Protein AF-A0A382QVK6-F1 (afdb_monomer_lite)

InterPro domains:
  IPR006555 ATP-dependent helicase, C-terminal [PF13307] (109-229)
  IPR006555 ATP-dependent helicase, C-terminal [SM00491] (107-231)
  IPR027417 P-loop containing nucleoside triphosphate hydrolase [G3DSA:3.40.50.300] (59-253)
  IPR027417 P-loop containing nucleoside triphosphate hydrolase [SSF52540] (16-218)
  IPR045028 Helicase superfamily 1/2, DinG/Rad3-like [PTHR11472] (19-235)

Sequence (255 aa):
FKPIEIGEDAESMLLRLGRQRIFMSATIPSPSVFMRELGLDKEKTLFLQVSYSSFPTGNRPIVTTIKGGSMSYSGRNDDAFTQTAEAILQIMDIHENEKGIILPYTNEIEERLLEEIKRLDKGAYQRLMTHGKDAAEREEVLEEFEVCPDPAVLLSTYVNQGYDGKHCGFAIVVKIPFPPLGDVRTVKKMEKDEEWYKSETAGSLIQMCGRVVRSVEDTGITYIVDPTFDFHYNKGINGQPLRKFMPAYINEAVL

pLDDT: mean 91.5, std 6.81, range [59.38, 98.75]

Organism: NCBI:txid408172

Radius of gyration: 19.29 Å; chains: 1; bounding box: 45×43×54 Å

Secondary structure (DSSP, 8-state):
---S--TTTHHHHTGGG-SS-----S--S-HHHHHHHTT--GGG---------SS-GGGS-EE-SS-----STTT--HHHHHHHHHHHHHHHHHTTTS-EEEE-SSHHHHHHHHHHHHHH-HHHHHTEE---S-HHHHHHHHHHHHH--S--EEE-SSHHHH---TT-SEEEE-S--PPPTTSHHHHHHHHH-HHHHHHHHHHHHHHHHTTS--SSS---EEEE--TTHHHHHHT-BTTB-GGGGS-HHHHTTB-

Foldseek 3Di:
DDDLACLVVLCVPPVVPDPDDDDDDPAQLDPVLVCRRNVHDPVPDDDDDDQDDLADLQQQFEEAPQAAWAPDPVGDDPRRLLRLLVSVVVVCVVVVFWAEEEALQDPVSLVSNLVNNCVPDVVLNVLEQEADPDPVRVVVSLVCSVPPNGNHYYYDNPLLDDHAQQRGQEYEASDQNQDDPVDPSSVVSCVVPVPNRLLVSLRSVVSRSCRHDDDNPHGHYYYYRNPCQVCQQCQNPPRDHSVSSHRPSNVSSYD

Structure (mmCIF, N/CA/C/O backbone):
data_AF-A0A382QVK6-F1
#
_entry.id   AF-A0A382QVK6-F1
#
loop_
_atom_site.group_PDB
_atom_site.id
_atom_site.type_symbol
_atom_site.label_atom_id
_atom_site.label_alt_id
_atom_site.label_comp_id
_atom_site.label_asym_id
_atom_site.label_entity_id
_atom_site.label_seq_id
_atom_site.pdbx_PDB_ins_code
_atom_site.Cartn_x
_atom_site.Cartn_y
_atom_site.Cartn_z
_atom_site.occupancy
_atom_site.B_iso_or_equiv
_atom_site.auth_seq_id
_atom_site.auth_comp_id
_atom_site.auth_asym_id
_atom_site.auth_atom_id
_atom_site.pdbx_PDB_model_num
ATOM 1 N N . PHE A 1 1 ? 28.448 -3.124 -2.775 1.00 64.19 1 PHE A N 1
ATOM 2 C CA . PHE A 1 1 ? 28.234 -2.857 -4.213 1.00 64.19 1 PHE A CA 1
ATOM 3 C C . PHE A 1 1 ? 26.844 -3.366 -4.576 1.00 64.19 1 PHE A C 1
ATOM 5 O O . PHE A 1 1 ? 26.569 -4.520 -4.282 1.00 64.19 1 PHE A O 1
ATOM 12 N N . LYS A 1 2 ? 25.949 -2.522 -5.110 1.00 74.56 2 LYS A N 1
ATOM 13 C CA . LYS A 1 2 ? 24.608 -2.933 -5.566 1.00 74.56 2 LYS A CA 1
ATOM 14 C C . LYS A 1 2 ? 24.504 -2.602 -7.063 1.00 74.56 2 LYS A C 1
ATOM 16 O O . LYS A 1 2 ? 24.554 -1.414 -7.384 1.00 74.56 2 LYS A O 1
ATOM 21 N N . PRO A 1 3 ? 24.418 -3.596 -7.964 1.00 79.69 3 PRO A N 1
ATOM 22 C CA . PRO A 1 3 ? 24.416 -3.351 -9.406 1.00 79.69 3 PRO A CA 1
ATOM 23 C C . PRO A 1 3 ? 23.161 -2.578 -9.828 1.00 79.69 3 PRO A C 1
ATOM 25 O O . PRO A 1 3 ? 22.071 -2.805 -9.291 1.00 79.69 3 PRO A O 1
ATOM 28 N N . ILE A 1 4 ? 23.308 -1.634 -10.763 1.00 81.69 4 ILE A N 1
ATOM 29 C CA . ILE A 1 4 ? 22.184 -0.843 -11.294 1.00 81.69 4 ILE A CA 1
ATOM 30 C C . ILE A 1 4 ? 21.329 -1.723 -12.209 1.00 81.69 4 ILE A C 1
ATOM 32 O O . ILE A 1 4 ? 20.115 -1.786 -12.024 1.00 81.69 4 ILE A O 1
ATOM 36 N N . GLU A 1 5 ? 21.979 -2.461 -13.105 1.00 82.25 5 GLU A N 1
ATOM 37 C CA . GLU A 1 5 ? 21.366 -3.426 -14.014 1.00 82.25 5 GLU A CA 1
ATOM 38 C C . GLU A 1 5 ? 22.047 -4.778 -13.850 1.00 82.25 5 GLU A C 1
ATOM 40 O O . GLU A 1 5 ? 23.245 -4.841 -13.588 1.00 82.25 5 GLU A O 1
ATOM 45 N N . ILE A 1 6 ? 21.258 -5.842 -13.960 1.00 86.06 6 ILE A N 1
ATOM 46 C CA . ILE A 1 6 ? 21.735 -7.231 -13.894 1.00 86.06 6 ILE A CA 1
ATOM 47 C C . ILE A 1 6 ? 21.389 -8.017 -15.163 1.00 86.06 6 ILE A C 1
ATOM 49 O O . ILE A 1 6 ? 21.862 -9.136 -15.336 1.00 86.06 6 ILE A O 1
ATOM 53 N N . GLY A 1 7 ? 20.568 -7.442 -16.049 1.00 85.94 7 GLY A N 1
ATOM 54 C CA . GLY A 1 7 ? 20.105 -8.109 -17.265 1.00 85.94 7 GLY A CA 1
ATOM 55 C C . GLY A 1 7 ? 21.250 -8.493 -18.203 1.00 85.94 7 GLY A C 1
ATOM 56 O O . GLY A 1 7 ? 21.192 -9.547 -18.825 1.00 85.94 7 GLY A O 1
ATOM 57 N N . GLU A 1 8 ? 22.321 -7.696 -18.255 1.00 86.06 8 GLU A N 1
ATOM 58 C CA . GLU A 1 8 ? 23.505 -7.988 -19.080 1.00 86.06 8 GLU A CA 1
ATOM 59 C C . GLU A 1 8 ? 24.263 -9.235 -18.597 1.00 86.06 8 GLU A C 1
ATOM 61 O O . GLU A 1 8 ? 24.758 -10.019 -19.407 1.00 86.06 8 GLU A O 1
ATOM 66 N N . ASP A 1 9 ? 24.284 -9.473 -17.284 1.00 89.50 9 ASP A N 1
ATOM 67 C CA . ASP A 1 9 ? 24.948 -10.631 -16.682 1.00 89.50 9 ASP A CA 1
ATOM 68 C C . ASP A 1 9 ? 24.042 -11.872 -16.626 1.00 89.50 9 ASP A C 1
ATOM 70 O O . ASP A 1 9 ? 24.528 -12.992 -16.417 1.00 89.50 9 ASP A O 1
ATOM 74 N N . ALA A 1 10 ? 22.730 -11.700 -16.841 1.00 90.38 10 ALA A N 1
ATOM 75 C CA . ALA A 1 10 ? 21.716 -12.736 -16.657 1.00 90.38 10 ALA A CA 1
ATOM 76 C C . ALA A 1 10 ? 21.992 -13.996 -17.487 1.00 90.38 10 ALA A C 1
ATOM 78 O O . ALA A 1 10 ? 21.762 -15.105 -16.998 1.00 90.38 10 ALA A O 1
ATOM 79 N N . GLU A 1 11 ? 22.547 -13.854 -18.697 1.00 89.62 11 GLU A N 1
ATOM 80 C CA . GLU A 1 11 ? 22.928 -14.995 -19.536 1.00 89.62 11 GLU A CA 1
ATOM 81 C C . GLU A 1 11 ? 23.985 -15.873 -18.868 1.00 89.62 11 GLU A C 1
ATOM 83 O O . GLU A 1 11 ? 23.810 -17.086 -18.737 1.00 89.62 11 GLU A O 1
ATOM 88 N N . SER A 1 12 ? 25.050 -15.252 -18.367 1.00 90.44 12 SER A N 1
ATOM 89 C CA . SER A 1 12 ? 26.158 -15.957 -17.723 1.00 90.44 12 SER A CA 1
ATOM 90 C C . SER A 1 12 ? 25.782 -16.555 -16.361 1.00 90.44 12 SER A C 1
ATOM 92 O O . SER A 1 12 ? 26.347 -17.577 -15.953 1.00 90.44 12 SER A O 1
ATOM 94 N N . MET A 1 13 ? 24.813 -15.955 -15.666 1.00 88.69 13 MET A N 1
ATOM 95 C CA . MET A 1 13 ? 24.458 -16.322 -14.295 1.00 88.69 13 MET A CA 1
ATOM 96 C C . MET A 1 13 ? 23.292 -17.308 -14.206 1.00 88.69 13 MET A C 1
ATOM 98 O O . MET A 1 13 ? 23.346 -18.234 -13.401 1.00 88.69 13 MET A O 1
ATOM 102 N N . LEU A 1 14 ? 22.246 -17.118 -15.014 1.00 89.75 14 LEU A N 1
ATOM 103 C CA . LEU A 1 14 ? 20.968 -17.817 -14.857 1.00 89.75 14 LEU A CA 1
ATOM 104 C C . LEU A 1 14 ? 20.460 -18.413 -16.168 1.00 89.75 14 LEU A C 1
ATOM 106 O O . LEU A 1 14 ? 20.107 -19.590 -16.222 1.00 89.75 14 LEU A O 1
ATOM 110 N N . LEU A 1 15 ? 20.399 -17.615 -17.232 1.00 91.38 15 LEU A N 1
ATOM 111 C CA . LEU A 1 15 ? 19.653 -17.987 -18.430 1.00 91.38 15 LEU A CA 1
ATOM 112 C C . LEU A 1 15 ? 20.324 -19.126 -19.217 1.00 91.38 15 LEU A C 1
ATOM 114 O O . LEU A 1 15 ? 19.607 -19.909 -19.841 1.00 91.38 15 LEU A O 1
ATOM 118 N N . ARG A 1 16 ? 21.650 -19.307 -19.115 1.00 92.44 16 ARG A N 1
ATOM 119 C CA . ARG A 1 16 ? 22.355 -20.458 -19.713 1.00 92.44 16 ARG A CA 1
ATOM 120 C C . ARG A 1 16 ? 22.056 -21.808 -19.055 1.00 92.44 16 ARG A C 1
ATOM 122 O O . ARG A 1 16 ? 22.403 -22.845 -19.614 1.00 92.44 16 ARG A O 1
ATOM 129 N N . LEU A 1 17 ? 21.471 -21.817 -17.853 1.00 91.62 17 LEU A N 1
ATOM 130 C CA . LEU A 1 17 ? 21.291 -23.038 -17.056 1.00 91.62 17 LEU A CA 1
ATOM 131 C C . LEU A 1 17 ? 20.165 -23.942 -17.577 1.00 91.62 17 LEU A C 1
ATOM 133 O O . LEU A 1 17 ? 20.042 -25.081 -17.135 1.00 91.62 17 LEU A O 1
ATOM 137 N N . GLY A 1 18 ? 19.349 -23.464 -18.518 1.00 90.62 18 GLY A N 1
ATOM 138 C CA . GLY A 1 18 ? 18.247 -24.236 -19.076 1.00 90.62 18 GLY A CA 1
ATOM 139 C C . GLY A 1 18 ? 17.887 -23.811 -20.492 1.00 90.62 18 GLY A C 1
ATOM 140 O O . GLY A 1 18 ? 17.878 -22.630 -20.826 1.00 90.62 18 GLY A O 1
ATOM 141 N N . ARG A 1 19 ? 17.536 -24.796 -21.327 1.00 89.88 19 ARG A N 1
ATOM 142 C CA . ARG A 1 19 ? 17.074 -24.569 -22.708 1.00 89.88 19 ARG A CA 1
ATOM 143 C C . ARG A 1 19 ? 15.676 -23.942 -22.765 1.00 89.88 19 ARG A C 1
ATOM 145 O O . ARG A 1 19 ? 15.385 -23.178 -23.678 1.00 89.88 19 ARG A O 1
ATOM 152 N N . GLN A 1 20 ? 14.814 -24.291 -21.813 1.00 92.38 20 GLN A N 1
ATOM 153 C CA . GLN A 1 20 ? 13.493 -23.701 -21.603 1.00 92.38 20 GLN A CA 1
ATOM 154 C C . GLN A 1 20 ? 13.428 -23.195 -20.166 1.00 92.38 20 GLN A C 1
ATOM 156 O O . GLN A 1 20 ? 13.915 -23.860 -19.253 1.00 92.38 20 GLN A O 1
ATOM 161 N N . ARG A 1 21 ? 12.869 -22.000 -19.979 1.00 92.62 21 ARG A N 1
ATOM 162 C CA . ARG A 1 21 ? 12.851 -21.286 -18.699 1.00 92.62 21 ARG A CA 1
ATOM 163 C C . ARG A 1 21 ? 11.444 -20.759 -18.484 1.00 92.62 21 ARG A C 1
ATOM 165 O O . ARG A 1 21 ? 10.884 -20.151 -19.394 1.00 92.62 21 ARG A O 1
ATOM 172 N N . ILE A 1 22 ? 10.889 -21.008 -17.306 1.00 93.25 22 ILE A N 1
ATOM 173 C CA . ILE A 1 22 ? 9.551 -20.556 -16.935 1.00 93.25 22 ILE A CA 1
ATOM 174 C C . ILE A 1 22 ? 9.716 -19.607 -15.754 1.00 93.25 22 ILE A C 1
ATOM 176 O O . ILE A 1 22 ? 10.227 -19.999 -14.708 1.00 93.25 22 ILE A O 1
ATOM 180 N N . PHE A 1 23 ? 9.296 -18.359 -15.943 1.00 91.94 23 PHE A N 1
ATOM 181 C CA . PHE A 1 23 ? 9.239 -17.350 -14.893 1.00 91.94 23 PHE A CA 1
ATOM 182 C C . PHE A 1 23 ? 7.775 -17.130 -14.534 1.00 91.94 23 PHE A C 1
ATOM 184 O O . PHE A 1 23 ? 6.957 -16.870 -15.415 1.00 91.94 23 PHE A O 1
ATOM 191 N N . MET A 1 24 ? 7.442 -17.255 -13.253 1.00 91.12 24 MET A N 1
ATOM 192 C CA . MET A 1 24 ? 6.078 -17.102 -12.757 1.00 91.12 24 MET A CA 1
ATOM 193 C C . MET A 1 24 ? 6.061 -16.083 -11.631 1.00 91.12 24 MET A C 1
ATOM 195 O O . MET A 1 24 ? 6.928 -16.086 -10.762 1.00 91.12 24 MET A O 1
ATOM 199 N N . SER A 1 25 ? 5.057 -15.219 -11.650 1.00 87.31 25 SER A N 1
ATOM 200 C CA . SER A 1 25 ? 4.773 -14.286 -10.571 1.00 87.31 25 SER A CA 1
ATOM 201 C C . SER A 1 25 ? 3.275 -14.025 -10.550 1.00 87.31 25 SER A C 1
ATOM 203 O O . SER A 1 25 ? 2.641 -13.972 -11.605 1.00 87.31 25 SER A O 1
ATOM 205 N N . ALA A 1 26 ? 2.719 -13.827 -9.354 1.00 79.19 26 ALA A N 1
ATOM 206 C CA . ALA A 1 26 ? 1.343 -13.363 -9.195 1.00 79.19 26 ALA A CA 1
ATOM 207 C C . ALA A 1 26 ? 1.142 -11.968 -9.811 1.00 79.19 26 ALA A C 1
ATOM 209 O O . ALA A 1 26 ? 0.037 -11.604 -10.201 1.00 79.19 26 ALA A O 1
ATOM 210 N N . THR A 1 27 ? 2.218 -11.183 -9.910 1.00 80.56 27 THR A N 1
ATOM 211 C CA . THR A 1 27 ? 2.189 -9.813 -10.417 1.00 80.56 27 THR A CA 1
ATOM 212 C C . THR A 1 27 ? 3.384 -9.554 -11.327 1.00 80.56 27 THR A C 1
ATOM 214 O O . THR A 1 27 ? 4.528 -9.553 -10.868 1.00 80.56 27 THR A O 1
ATOM 217 N N . ILE A 1 28 ? 3.118 -9.290 -12.607 1.00 89.69 28 ILE A N 1
ATOM 218 C CA . ILE A 1 28 ? 4.086 -8.747 -13.572 1.00 89.69 28 ILE A CA 1
ATOM 219 C C . ILE A 1 28 ? 3.470 -7.460 -14.143 1.00 89.69 28 ILE A C 1
ATOM 221 O O . ILE A 1 28 ? 2.730 -7.534 -15.123 1.00 89.69 28 ILE A O 1
ATOM 225 N N . PRO A 1 29 ? 3.703 -6.293 -13.507 1.00 89.50 29 PRO A N 1
ATOM 226 C CA . PRO A 1 29 ? 3.031 -5.038 -13.868 1.00 89.50 29 PRO A CA 1
ATOM 227 C C . PRO A 1 29 ? 3.386 -4.531 -15.271 1.00 89.50 29 PRO A C 1
ATOM 229 O O . PRO A 1 29 ? 2.528 -4.011 -15.978 1.00 89.50 29 PRO A O 1
ATOM 232 N N . SER A 1 30 ? 4.644 -4.706 -15.685 1.00 92.38 30 SER A N 1
ATOM 233 C CA . SER A 1 30 ? 5.112 -4.413 -17.040 1.00 92.38 30 SER A CA 1
ATOM 234 C C . SER A 1 30 ? 5.950 -5.581 -17.579 1.00 92.38 30 SER A C 1
ATOM 236 O O . SER A 1 30 ? 7.053 -5.835 -17.080 1.00 92.38 30 SER A O 1
ATOM 238 N N . PRO A 1 31 ? 5.466 -6.303 -18.607 1.00 91.81 31 PRO A N 1
ATOM 239 C CA . PRO A 1 31 ? 6.224 -7.379 -19.242 1.00 91.81 31 PRO A CA 1
ATOM 240 C C . PRO A 1 31 ? 7.517 -6.886 -19.900 1.00 91.81 31 PRO A C 1
ATOM 242 O O . PRO A 1 31 ? 8.526 -7.587 -19.866 1.00 91.81 31 PRO A O 1
ATOM 245 N N . SER A 1 32 ? 7.511 -5.678 -20.477 1.00 92.38 32 SER A N 1
ATOM 246 C CA . SER A 1 32 ? 8.697 -5.042 -21.067 1.00 92.38 32 SER A CA 1
ATOM 247 C C . SER A 1 32 ? 9.771 -4.788 -20.017 1.00 92.38 32 SER A C 1
ATOM 249 O O . SER A 1 32 ? 10.924 -5.167 -20.226 1.00 92.38 32 SER A O 1
ATOM 251 N N . VAL A 1 33 ? 9.390 -4.197 -18.880 1.00 92.56 33 VAL A N 1
ATOM 252 C CA . VAL A 1 33 ? 10.305 -3.970 -17.755 1.00 92.56 33 VAL A CA 1
ATOM 253 C C . VAL A 1 33 ? 10.841 -5.297 -17.228 1.00 92.56 33 VAL A C 1
ATOM 255 O O . VAL A 1 33 ? 12.050 -5.451 -17.086 1.00 92.56 33 VAL A O 1
ATOM 258 N N . PHE A 1 34 ? 9.961 -6.275 -17.004 1.00 92.88 34 PHE A N 1
ATOM 259 C CA . PHE A 1 34 ? 10.334 -7.588 -16.481 1.00 92.88 34 PHE A CA 1
ATOM 260 C C . PHE A 1 34 ? 11.348 -8.311 -17.376 1.00 92.88 34 PHE A C 1
ATOM 262 O O . PHE A 1 34 ? 12.364 -8.805 -16.891 1.00 92.88 34 PHE A O 1
ATOM 269 N N . MET A 1 35 ? 11.108 -8.329 -18.693 1.00 93.12 35 MET A N 1
ATOM 270 C CA . MET A 1 35 ? 12.034 -8.935 -19.650 1.00 93.12 35 MET A CA 1
ATOM 271 C C . MET A 1 35 ? 13.394 -8.241 -19.637 1.00 93.12 35 MET A C 1
ATOM 273 O O . MET A 1 35 ? 14.415 -8.915 -19.560 1.00 93.12 35 MET A O 1
ATOM 277 N N . ARG A 1 36 ? 13.425 -6.906 -19.650 1.00 91.69 36 ARG A N 1
ATOM 278 C CA . ARG A 1 36 ? 14.682 -6.151 -19.659 1.00 91.69 36 ARG A CA 1
ATOM 279 C C . ARG A 1 36 ? 15.483 -6.334 -18.366 1.00 91.69 36 ARG A C 1
ATOM 281 O O . ARG A 1 36 ? 16.690 -6.538 -18.435 1.00 91.69 36 ARG A O 1
ATOM 288 N N . GLU A 1 37 ? 14.827 -6.310 -17.205 1.00 90.69 37 GLU A N 1
ATOM 289 C CA . GLU A 1 37 ? 15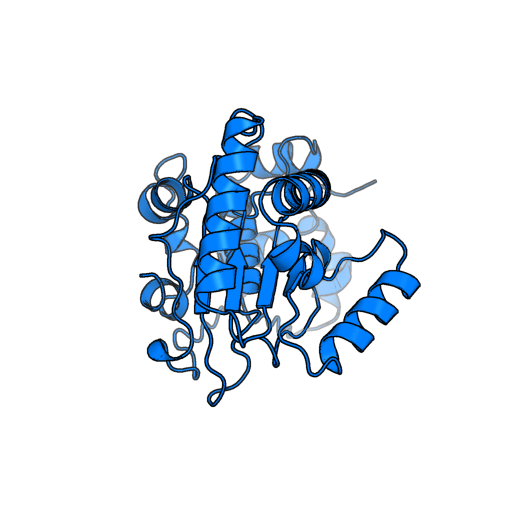.478 -6.536 -15.904 1.00 90.69 37 GLU A CA 1
ATOM 290 C C . GLU A 1 37 ? 16.127 -7.922 -15.809 1.00 90.69 37 GLU A C 1
ATOM 292 O O . GLU A 1 37 ? 17.189 -8.066 -15.206 1.00 90.69 37 GLU A O 1
ATOM 297 N N . LEU A 1 38 ? 15.512 -8.927 -16.435 1.00 91.81 38 LEU A N 1
ATOM 298 C CA . LEU A 1 38 ? 16.006 -10.302 -16.460 1.00 91.81 38 LEU A CA 1
ATOM 299 C C . LEU A 1 38 ? 16.885 -10.630 -17.674 1.00 91.81 38 LEU A C 1
ATOM 301 O O . LEU A 1 38 ? 17.287 -11.782 -17.817 1.00 91.81 38 LEU A O 1
ATOM 305 N N . GLY A 1 39 ? 17.174 -9.666 -18.555 1.00 92.62 39 GLY A N 1
ATOM 306 C CA . GLY A 1 39 ? 17.964 -9.904 -19.769 1.00 92.62 39 GLY A CA 1
ATOM 307 C C . GLY A 1 39 ? 17.283 -10.827 -20.789 1.00 92.62 39 GLY A C 1
ATOM 308 O O . GLY A 1 39 ? 17.954 -11.502 -21.567 1.00 92.62 39 GLY A O 1
ATOM 309 N N . LEU A 1 40 ? 15.951 -10.903 -20.776 1.00 93.31 40 LEU A N 1
ATOM 310 C CA . LEU A 1 40 ? 15.176 -11.750 -21.675 1.00 93.31 40 LEU A CA 1
ATOM 311 C C . LEU A 1 40 ? 15.022 -11.098 -23.054 1.00 93.31 40 LEU A C 1
ATOM 313 O O . LEU A 1 40 ? 14.595 -9.951 -23.186 1.00 93.31 40 LEU A O 1
ATOM 317 N N . ASP A 1 41 ? 15.309 -11.876 -24.094 1.00 91.44 41 ASP A N 1
ATOM 318 C CA . ASP A 1 41 ? 15.059 -11.503 -25.485 1.00 91.44 41 ASP A CA 1
ATOM 319 C C . ASP A 1 41 ? 13.549 -11.554 -25.770 1.00 91.44 41 ASP A C 1
ATOM 321 O O . ASP A 1 41 ? 12.929 -12.620 -25.692 1.00 91.44 41 ASP A O 1
ATOM 325 N N . LYS A 1 42 ? 12.961 -10.398 -26.095 1.00 91.88 42 LYS A N 1
ATOM 326 C CA . LYS A 1 42 ? 11.529 -10.230 -26.384 1.00 91.88 42 LYS A CA 1
ATOM 327 C C . LYS A 1 42 ? 11.061 -11.096 -27.554 1.00 91.88 42 LYS A C 1
ATOM 329 O O . LYS A 1 42 ? 9.961 -11.633 -27.498 1.00 91.88 42 LYS A O 1
ATOM 334 N N . GLU A 1 43 ? 11.899 -11.288 -28.571 1.00 93.12 43 GLU A N 1
ATOM 335 C CA . GLU A 1 43 ? 11.547 -12.091 -29.751 1.00 93.12 43 GLU A CA 1
ATOM 336 C C . GLU A 1 43 ? 11.563 -13.598 -29.450 1.00 93.12 43 GLU A C 1
ATOM 338 O O . GLU A 1 43 ? 11.014 -14.403 -30.200 1.00 93.12 43 GLU A O 1
ATOM 343 N N . LYS A 1 44 ? 12.182 -13.996 -28.332 1.00 91.62 44 LYS A N 1
ATOM 344 C CA . LYS A 1 44 ? 12.290 -15.395 -27.888 1.00 91.62 44 LYS A CA 1
ATOM 345 C C . LYS A 1 44 ? 11.516 -15.683 -26.605 1.00 91.62 44 LYS A C 1
ATOM 347 O O . LYS A 1 44 ? 11.639 -16.779 -26.056 1.00 91.62 44 LYS A O 1
ATOM 352 N N . THR A 1 45 ? 10.736 -14.722 -26.119 1.00 94.75 45 THR A N 1
ATOM 353 C CA . THR A 1 45 ? 10.029 -14.814 -24.842 1.00 94.75 45 THR A CA 1
ATOM 354 C C . THR A 1 45 ? 8.532 -14.689 -25.073 1.00 94.75 45 THR A C 1
ATOM 356 O O . THR A 1 45 ? 8.032 -13.647 -25.485 1.00 94.75 45 THR A O 1
ATOM 359 N N . LEU A 1 46 ? 7.800 -15.761 -24.772 1.00 94.50 46 LEU A N 1
ATOM 360 C CA . LEU A 1 46 ? 6.343 -15.745 -24.746 1.00 94.50 46 LEU A CA 1
ATOM 361 C C . LEU A 1 46 ? 5.873 -15.225 -23.384 1.00 94.50 46 LEU A C 1
ATOM 363 O O . LEU A 1 46 ? 6.175 -15.829 -22.356 1.00 94.50 46 LEU A O 1
ATOM 367 N N . PHE A 1 47 ? 5.107 -14.136 -23.384 1.00 93.19 47 PHE A N 1
ATOM 368 C CA . PHE A 1 47 ? 4.427 -13.645 -22.189 1.00 93.19 47 PHE A CA 1
ATOM 369 C C . PHE A 1 47 ? 2.977 -14.133 -22.175 1.00 93.19 47 PHE A C 1
ATOM 371 O O . PHE 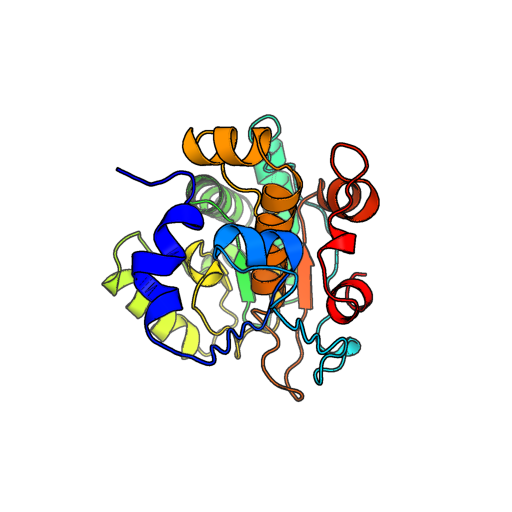A 1 47 ? 2.230 -13.911 -23.127 1.00 93.19 47 PHE A O 1
ATOM 378 N N . LEU A 1 48 ? 2.587 -14.791 -21.085 1.00 91.12 48 LEU A N 1
ATOM 379 C CA . LEU A 1 48 ? 1.221 -15.244 -20.845 1.00 91.12 48 LEU A CA 1
ATOM 380 C C . LEU A 1 48 ? 0.664 -14.491 -19.640 1.00 91.12 48 LEU A C 1
ATOM 382 O O . LEU A 1 48 ? 1.283 -14.478 -18.578 1.00 91.12 48 LEU A O 1
ATOM 386 N N . GLN A 1 49 ? -0.515 -13.893 -19.804 1.00 87.38 49 GLN A N 1
ATOM 387 C CA . GLN A 1 49 ? -1.208 -13.173 -18.743 1.00 87.38 49 GLN A CA 1
ATOM 388 C C . GLN A 1 49 ? -2.569 -13.804 -18.487 1.00 87.38 49 GLN A C 1
ATOM 390 O O . GLN A 1 49 ? -3.385 -13.942 -19.397 1.00 87.38 49 GLN A O 1
ATOM 395 N N . VAL A 1 50 ? -2.825 -14.142 -17.226 1.00 84.31 50 VAL A N 1
ATOM 396 C CA . VAL A 1 50 ? -4.168 -14.477 -16.756 1.00 84.31 50 VAL A CA 1
ATOM 397 C C . VAL A 1 50 ? -4.829 -13.172 -16.323 1.00 84.31 50 VAL A C 1
ATOM 399 O O . VAL A 1 50 ? -4.444 -12.571 -15.324 1.00 84.31 50 VAL A O 1
ATOM 402 N N . SER A 1 51 ? -5.778 -12.689 -17.124 1.00 77.25 51 SER A N 1
ATOM 403 C CA . SER A 1 51 ? -6.379 -11.359 -16.934 1.00 77.25 51 SER A CA 1
ATOM 404 C C . SER A 1 51 ? -7.499 -11.319 -15.892 1.00 77.25 51 SER A C 1
ATOM 406 O O . SER A 1 51 ? -7.952 -10.232 -15.539 1.00 77.25 51 SER A O 1
ATOM 408 N N . TYR A 1 52 ? -7.949 -12.477 -15.406 1.00 81.00 52 TYR A N 1
ATOM 409 C CA . TYR A 1 52 ? -9.006 -12.590 -14.405 1.00 81.00 52 TYR A CA 1
ATOM 410 C C . TYR A 1 52 ? -8.441 -13.068 -13.065 1.00 81.00 52 TYR A C 1
ATOM 412 O O . TYR A 1 52 ? -7.450 -13.794 -13.015 1.00 81.00 52 TYR A O 1
ATOM 420 N N . SER A 1 53 ? -9.102 -12.677 -11.978 1.00 82.88 53 SER A N 1
ATOM 421 C CA . SER A 1 53 ? -8.902 -13.290 -10.667 1.00 82.88 53 SER A CA 1
ATOM 422 C C . SER A 1 53 ? -10.032 -14.282 -10.420 1.00 82.88 53 SER A C 1
ATOM 424 O O . SER A 1 53 ? -11.185 -13.995 -10.739 1.00 82.88 53 SER A O 1
ATOM 426 N N . SER A 1 54 ? -9.719 -15.440 -9.841 1.00 82.75 54 SER A N 1
ATOM 427 C CA . SER A 1 54 ? -10.737 -16.356 -9.318 1.00 82.75 54 SER A CA 1
ATOM 428 C C . SER A 1 54 ? -11.443 -15.798 -8.078 1.00 82.75 54 SER A C 1
ATOM 430 O O . SER A 1 54 ? -12.454 -16.356 -7.667 1.00 82.75 54 SER A O 1
ATOM 432 N N . PHE A 1 55 ? -10.923 -14.722 -7.475 1.00 86.19 55 PHE A N 1
ATOM 433 C CA . PHE A 1 55 ? -11.479 -14.122 -6.265 1.00 86.19 55 PHE A CA 1
ATOM 434 C C . PHE A 1 55 ? -12.498 -13.039 -6.643 1.00 86.19 55 PHE A C 1
ATOM 436 O O . PHE A 1 55 ? -12.122 -12.080 -7.342 1.00 86.19 55 PHE A O 1
ATOM 443 N N . PRO A 1 56 ? -13.759 -13.151 -6.182 1.00 85.81 56 PRO A N 1
ATOM 444 C CA . PRO A 1 56 ? -14.808 -12.185 -6.489 1.00 85.81 56 PRO A CA 1
ATOM 445 C C . PRO A 1 56 ? -14.378 -10.758 -6.139 1.00 85.81 56 PRO A C 1
ATOM 447 O O . PRO A 1 56 ? -13.845 -10.512 -5.062 1.00 85.81 56 PRO A O 1
ATOM 450 N N . THR A 1 57 ? -14.611 -9.795 -7.032 1.00 84.06 57 THR A N 1
ATOM 451 C CA . THR A 1 57 ? -14.256 -8.383 -6.790 1.00 84.06 57 THR A CA 1
ATOM 452 C C . THR A 1 57 ? -14.982 -7.809 -5.575 1.00 84.06 57 THR A C 1
ATOM 454 O O . THR A 1 57 ? -14.365 -7.101 -4.784 1.00 84.06 57 THR A O 1
ATOM 457 N N . GLY A 1 58 ? -16.248 -8.190 -5.371 1.00 86.81 58 GLY A N 1
ATOM 458 C CA . GLY A 1 58 ? -17.044 -7.789 -4.206 1.00 86.81 58 GLY A CA 1
ATOM 459 C C . GLY A 1 58 ? -16.482 -8.257 -2.859 1.00 86.81 58 GLY A C 1
ATOM 460 O O . GLY A 1 58 ? -16.780 -7.640 -1.844 1.00 86.81 58 GLY A O 1
ATOM 461 N N . ASN A 1 59 ? -15.631 -9.286 -2.846 1.00 90.81 59 ASN A N 1
ATOM 462 C CA . ASN A 1 59 ? -14.997 -9.769 -1.622 1.00 90.81 59 ASN A CA 1
ATOM 463 C C . ASN A 1 59 ? -13.778 -8.935 -1.216 1.00 90.81 59 ASN A C 1
ATOM 465 O O . ASN A 1 59 ? -13.313 -9.067 -0.092 1.00 90.81 59 ASN A O 1
ATOM 469 N N . ARG A 1 60 ? -13.234 -8.113 -2.120 1.00 92.44 60 ARG A N 1
ATOM 470 C CA . ARG A 1 60 ? -11.953 -7.411 -1.940 1.00 92.44 60 ARG A CA 1
ATOM 471 C C . ARG A 1 60 ? -12.000 -5.939 -2.368 1.00 92.44 60 ARG A C 1
ATOM 473 O O . ARG A 1 60 ? -11.142 -5.527 -3.154 1.00 92.44 60 ARG A O 1
ATOM 480 N N . PRO A 1 61 ? -12.993 -5.148 -1.923 1.00 95.88 61 PRO A N 1
ATOM 481 C CA . PRO A 1 61 ? -13.072 -3.736 -2.278 1.00 95.88 61 PRO A CA 1
ATOM 482 C C . PRO A 1 61 ? -11.835 -2.961 -1.802 1.00 95.88 61 PRO A C 1
ATOM 484 O O . PRO A 1 61 ? -11.300 -3.199 -0.716 1.00 95.88 61 PRO A O 1
ATOM 487 N N . ILE A 1 62 ? -11.403 -2.005 -2.622 1.00 97.19 62 ILE A N 1
ATOM 488 C CA . ILE A 1 62 ? -10.329 -1.056 -2.336 1.00 97.19 62 ILE A CA 1
ATOM 489 C C . ILE A 1 62 ? -10.964 0.331 -2.234 1.00 97.19 62 ILE A C 1
ATOM 491 O O . ILE A 1 62 ? -11.231 0.973 -3.246 1.00 97.19 62 ILE A O 1
ATOM 495 N N . VAL A 1 63 ? -11.226 0.788 -1.015 1.00 97.81 63 VAL A N 1
ATOM 496 C CA . VAL A 1 63 ? -11.897 2.058 -0.728 1.00 97.81 63 VAL A CA 1
ATOM 497 C C . VAL A 1 63 ? -10.884 3.193 -0.676 1.00 97.81 63 VAL A C 1
ATOM 499 O O . VAL A 1 63 ? -9.867 3.114 0.016 1.00 97.81 63 VAL A O 1
ATOM 502 N N . THR A 1 64 ? -11.185 4.280 -1.382 1.00 97.38 64 THR A N 1
ATOM 503 C CA . THR A 1 64 ? -10.282 5.437 -1.485 1.00 97.38 64 THR A CA 1
ATOM 504 C C . THR A 1 64 ? -10.907 6.743 -0.997 1.00 97.38 64 THR A C 1
ATOM 506 O O . THR A 1 64 ? -10.292 7.800 -1.113 1.00 97.38 64 THR A O 1
ATOM 509 N N . THR A 1 65 ? -12.123 6.700 -0.449 1.00 97.00 65 THR A N 1
ATOM 510 C CA . THR A 1 65 ? -12.900 7.887 -0.055 1.00 97.00 65 THR A CA 1
ATOM 511 C C . THR A 1 65 ? -12.454 8.505 1.271 1.00 97.00 65 THR A C 1
ATOM 513 O O . THR A 1 65 ? -12.526 9.724 1.419 1.00 97.00 65 THR A O 1
ATOM 516 N N . ILE A 1 66 ? -11.965 7.697 2.218 1.00 97.81 66 ILE A N 1
ATOM 517 C CA . ILE A 1 66 ? -11.353 8.182 3.463 1.00 97.81 66 ILE A CA 1
ATOM 518 C C . ILE A 1 66 ? -9.920 8.612 3.146 1.00 97.81 66 ILE A C 1
ATOM 520 O O . ILE A 1 66 ? -9.132 7.816 2.639 1.00 97.81 66 ILE A O 1
ATOM 524 N N . LYS A 1 67 ? -9.583 9.873 3.431 1.00 97.94 67 LYS A N 1
ATOM 525 C CA . LYS A 1 67 ? -8.274 10.460 3.122 1.00 97.94 67 LYS A CA 1
ATOM 526 C C . LYS A 1 67 ? -7.573 10.919 4.394 1.00 97.94 67 LYS A C 1
ATOM 528 O O . LYS A 1 67 ? -8.184 11.563 5.239 1.00 97.94 67 LYS A O 1
ATOM 533 N N . GLY A 1 68 ? -6.283 10.623 4.477 1.00 97.81 68 GLY A N 1
ATOM 534 C CA . GLY A 1 68 ? -5.360 11.190 5.448 1.00 97.81 68 GLY A CA 1
ATOM 535 C C . GLY A 1 68 ? -4.580 12.374 4.876 1.00 97.81 68 GLY A C 1
ATOM 536 O O . GLY A 1 68 ? -4.918 12.948 3.837 1.00 97.81 68 GLY A O 1
ATOM 537 N N . GLY A 1 69 ? -3.489 12.712 5.555 1.00 97.31 69 GLY A N 1
ATOM 538 C CA . GLY A 1 69 ? -2.533 13.721 5.119 1.00 97.31 69 GLY A CA 1
ATOM 539 C C . GLY A 1 69 ? -1.496 13.182 4.130 1.00 97.31 69 GLY A C 1
ATOM 540 O O . GLY A 1 69 ? -1.285 11.980 3.977 1.00 97.31 69 GLY A O 1
ATOM 541 N N . SER A 1 70 ? -0.805 14.090 3.439 1.00 95.50 70 SER A N 1
ATOM 542 C CA . SER A 1 70 ? 0.224 13.708 2.466 1.00 95.50 70 SER A CA 1
ATOM 543 C C . SER A 1 70 ? 1.474 13.160 3.155 1.00 95.50 70 SER A C 1
ATOM 545 O O . SER A 1 70 ? 2.184 13.882 3.848 1.00 95.50 70 SER A O 1
ATOM 547 N N . MET A 1 71 ? 1.800 11.892 2.899 1.00 94.62 71 MET A N 1
ATOM 548 C CA . MET A 1 71 ? 3.002 11.234 3.430 1.00 94.62 71 MET A CA 1
ATOM 549 C C . MET A 1 71 ? 4.220 11.333 2.486 1.00 94.62 71 MET A C 1
ATOM 551 O O . MET A 1 71 ? 5.238 10.639 2.654 1.00 94.62 71 MET A O 1
ATOM 555 N N . SER A 1 72 ? 4.159 12.206 1.476 1.00 89.75 72 SER A N 1
ATOM 556 C CA . SER A 1 72 ? 5.303 12.529 0.614 1.00 89.75 72 SER A CA 1
ATOM 557 C C . SER A 1 72 ? 6.404 13.246 1.407 1.00 89.75 72 SER A C 1
ATOM 559 O O . SER A 1 72 ? 6.145 13.825 2.452 1.00 89.75 72 SER A O 1
ATOM 561 N N . TYR A 1 73 ? 7.658 13.217 0.949 1.00 86.12 73 TYR A N 1
ATOM 562 C CA . TYR A 1 73 ? 8.755 13.853 1.699 1.00 86.12 73 TYR A CA 1
ATOM 563 C C . TYR A 1 73 ? 8.530 15.358 1.939 1.00 86.12 73 TYR A C 1
ATOM 565 O O . TYR A 1 73 ? 8.815 15.851 3.021 1.00 86.12 73 TYR A O 1
ATOM 573 N N . SER A 1 74 ? 7.973 16.076 0.960 1.00 86.38 74 SER A N 1
ATOM 574 C CA . SER A 1 74 ? 7.683 17.510 1.074 1.00 86.38 74 SER A CA 1
ATOM 575 C C . SER A 1 74 ? 6.353 17.835 1.760 1.00 86.38 74 SER A C 1
ATOM 577 O O . SER A 1 74 ? 6.165 18.969 2.187 1.00 86.38 74 SER A O 1
ATOM 579 N N . GLY A 1 75 ? 5.419 16.881 1.825 1.00 86.69 75 GLY A N 1
ATOM 580 C CA . GLY A 1 75 ? 4.076 17.089 2.378 1.00 86.69 75 GLY A CA 1
ATOM 581 C C . GLY A 1 75 ? 3.890 16.604 3.815 1.00 86.69 75 GLY A C 1
ATOM 582 O O . GLY A 1 75 ? 2.887 16.943 4.434 1.00 86.69 75 GLY A O 1
ATOM 583 N N . ARG A 1 76 ? 4.833 15.816 4.343 1.00 90.56 76 ARG A N 1
ATOM 584 C CA . ARG A 1 76 ? 4.681 15.106 5.616 1.00 90.56 76 ARG A CA 1
ATOM 585 C C . ARG A 1 76 ? 5.080 15.980 6.807 1.00 90.56 76 ARG A C 1
ATOM 587 O O . ARG A 1 76 ? 6.217 15.936 7.266 1.00 90.56 76 ARG A O 1
ATOM 594 N N . ASN A 1 77 ? 4.132 16.788 7.272 1.00 95.62 77 ASN A N 1
ATOM 595 C CA . ASN A 1 77 ? 4.224 17.615 8.478 1.00 95.62 77 ASN A CA 1
ATOM 596 C C . ASN A 1 77 ? 3.309 17.075 9.601 1.00 95.62 77 ASN A C 1
ATOM 598 O O . ASN A 1 77 ? 2.635 16.059 9.422 1.00 95.62 77 ASN A O 1
ATOM 602 N N . ASP A 1 78 ? 3.291 17.739 10.759 1.00 96.50 78 ASP A N 1
ATOM 603 C CA . ASP A 1 78 ? 2.528 17.292 11.937 1.00 96.50 78 ASP A CA 1
ATOM 604 C C . ASP A 1 78 ? 1.009 17.260 11.691 1.00 96.50 78 ASP A C 1
ATOM 606 O O . ASP A 1 78 ? 0.331 16.315 12.105 1.00 96.50 78 ASP A O 1
ATOM 610 N N . ASP A 1 79 ? 0.479 18.229 10.938 1.00 97.44 79 ASP A N 1
ATOM 611 C CA . ASP A 1 79 ? -0.931 18.240 10.531 1.00 97.44 79 ASP A CA 1
ATOM 612 C C . ASP A 1 79 ? -1.252 17.035 9.637 1.00 97.44 79 ASP A C 1
ATOM 614 O O . ASP A 1 79 ? -2.275 16.377 9.817 1.00 97.44 79 ASP A O 1
ATOM 618 N N . ALA A 1 80 ? -0.357 16.689 8.705 1.00 97.94 80 ALA A N 1
ATOM 619 C CA . ALA A 1 80 ? -0.531 15.536 7.829 1.00 97.94 80 ALA A CA 1
ATOM 620 C C . ALA A 1 80 ? -0.522 14.213 8.612 1.00 97.94 80 ALA A C 1
ATOM 622 O O . ALA A 1 80 ? -1.292 13.302 8.293 1.00 97.94 80 ALA A O 1
ATOM 623 N N . PHE A 1 81 ? 0.323 14.093 9.640 1.00 98.38 81 PHE A N 1
ATOM 624 C CA . PHE A 1 81 ? 0.303 12.938 10.538 1.00 98.38 81 PHE A CA 1
ATOM 625 C C . PHE A 1 81 ? -0.988 12.875 11.354 1.00 98.38 81 PHE A C 1
ATOM 627 O O . PHE A 1 81 ? -1.587 11.805 11.430 1.00 98.38 81 PHE A O 1
ATOM 634 N N . THR A 1 82 ? -1.460 14.011 11.875 1.00 98.50 82 THR A N 1
ATOM 635 C CA . THR A 1 82 ? -2.728 14.092 12.616 1.00 98.50 82 THR A CA 1
ATOM 636 C C . THR A 1 82 ? -3.906 13.658 11.741 1.00 98.50 82 THR A C 1
ATOM 638 O O . THR A 1 82 ? -4.629 12.742 12.114 1.00 98.50 82 THR A O 1
ATOM 641 N N . GLN A 1 83 ? -4.034 14.210 10.530 1.00 98.56 83 GLN A N 1
ATOM 642 C CA . GLN A 1 83 ? -5.083 13.836 9.567 1.00 98.56 83 GLN A CA 1
ATOM 643 C C . GLN A 1 83 ? -5.042 12.347 9.204 1.00 98.56 83 GLN A C 1
ATOM 645 O O . GLN A 1 83 ? -6.069 11.700 9.019 1.00 98.56 83 GLN A O 1
ATOM 650 N N . THR A 1 84 ? -3.841 11.785 9.077 1.00 98.69 84 THR A N 1
ATOM 651 C CA . THR A 1 84 ? -3.673 10.361 8.763 1.00 98.69 84 THR A CA 1
ATOM 652 C C . THR A 1 84 ? -4.043 9.476 9.946 1.00 98.69 84 THR A C 1
ATOM 654 O O . THR A 1 84 ? -4.686 8.448 9.748 1.00 98.69 84 THR A O 1
ATOM 657 N N . ALA A 1 85 ? -3.682 9.873 11.167 1.00 98.69 85 ALA A N 1
ATOM 658 C CA . ALA A 1 85 ? -4.090 9.176 12.378 1.00 98.69 85 ALA A CA 1
ATOM 659 C C . ALA A 1 85 ? -5.616 9.229 12.561 1.00 98.69 85 ALA A C 1
ATOM 661 O O . ALA A 1 85 ? -6.214 8.196 12.831 1.00 98.69 85 ALA A O 1
ATOM 662 N N . GLU A 1 86 ? -6.263 10.371 12.315 1.00 98.69 86 GLU A N 1
ATOM 663 C CA . GLU A 1 86 ? -7.730 10.500 12.324 1.00 98.69 86 GLU A CA 1
ATOM 664 C C . GLU A 1 86 ? -8.399 9.574 11.297 1.00 98.69 86 GLU A C 1
ATOM 666 O O . GLU A 1 86 ? -9.354 8.874 11.631 1.00 98.69 86 GLU A O 1
ATOM 671 N N . ALA A 1 87 ? -7.867 9.501 10.071 1.00 98.75 87 ALA A N 1
ATOM 672 C CA . ALA A 1 87 ? -8.355 8.577 9.047 1.00 98.75 87 ALA A CA 1
ATOM 673 C C . ALA A 1 87 ? -8.211 7.103 9.470 1.00 98.75 87 ALA A C 1
ATOM 675 O O . ALA A 1 87 ? -9.116 6.301 9.240 1.00 98.75 87 ALA A O 1
ATOM 676 N N . ILE A 1 88 ? -7.089 6.741 10.102 1.00 98.75 88 ILE A N 1
ATOM 677 C CA . ILE A 1 88 ? -6.868 5.394 10.647 1.00 98.75 88 ILE A CA 1
ATOM 678 C C . ILE A 1 88 ? -7.869 5.094 11.764 1.00 98.75 88 ILE A C 1
ATOM 680 O O . ILE A 1 88 ? -8.494 4.038 11.730 1.00 98.75 88 ILE A O 1
ATOM 684 N N . LEU A 1 89 ? -8.046 6.013 12.716 1.00 98.75 89 LEU A N 1
ATOM 685 C CA . LEU A 1 89 ? -8.982 5.862 13.831 1.00 98.75 89 LEU A CA 1
ATOM 686 C C . LEU A 1 89 ? -10.415 5.675 13.327 1.00 98.75 89 LEU A C 1
ATOM 688 O O . LEU A 1 89 ? -11.078 4.724 13.722 1.00 98.75 89 LEU A O 1
ATOM 692 N N . GLN A 1 90 ? -10.843 6.489 12.358 1.00 98.62 90 GLN A N 1
ATOM 693 C CA . GLN A 1 90 ? -12.149 6.340 11.719 1.00 98.62 90 GLN A CA 1
ATOM 694 C C . GLN A 1 90 ? -12.347 4.934 11.129 1.00 98.62 90 GLN A C 1
ATOM 696 O O . GLN A 1 90 ? -13.421 4.351 11.262 1.00 98.62 90 GLN A O 1
ATOM 701 N N . ILE A 1 91 ? -11.330 4.377 10.465 1.00 98.75 91 ILE A N 1
ATOM 702 C CA . ILE A 1 91 ? -11.404 3.023 9.898 1.00 98.75 91 ILE A CA 1
ATOM 703 C C . ILE A 1 91 ? -11.406 1.964 11.009 1.00 98.75 91 ILE A C 1
ATOM 705 O O . ILE A 1 91 ? -12.172 1.006 10.936 1.00 98.75 91 ILE A O 1
ATOM 709 N N . MET A 1 92 ? -10.586 2.130 12.048 1.00 98.50 92 MET A N 1
ATOM 710 C CA . MET A 1 92 ? -10.548 1.218 13.196 1.00 98.50 92 MET A CA 1
ATOM 711 C C . MET A 1 92 ? -11.874 1.181 13.967 1.00 98.50 92 MET A C 1
ATOM 713 O O . MET A 1 92 ? -12.208 0.124 14.505 1.00 98.50 92 MET A O 1
ATOM 717 N N . ASP A 1 93 ? -12.620 2.287 13.993 1.00 98.19 93 ASP A N 1
ATOM 718 C CA . ASP A 1 93 ? -13.962 2.371 14.581 1.00 98.19 93 ASP A CA 1
ATOM 719 C C . ASP A 1 93 ? -15.008 1.654 13.717 1.00 98.19 93 ASP A C 1
ATOM 721 O O . ASP A 1 93 ? -15.840 0.913 14.235 1.00 98.19 93 ASP A O 1
ATOM 725 N N . ILE A 1 94 ? -14.943 1.811 12.386 1.00 98.25 94 ILE A N 1
ATOM 726 C CA . ILE A 1 94 ? -15.791 1.047 11.448 1.00 98.25 94 ILE A CA 1
ATOM 727 C C . ILE A 1 94 ? -15.580 -0.464 11.642 1.00 98.25 94 ILE A C 1
ATOM 729 O O . ILE A 1 94 ? -16.528 -1.242 11.545 1.00 98.25 94 ILE A O 1
ATOM 733 N N . HIS A 1 95 ? -14.343 -0.860 11.945 1.00 97.81 95 HIS A N 1
ATOM 734 C CA . HIS A 1 95 ? -13.911 -2.240 12.137 1.00 97.81 95 HIS A CA 1
ATOM 735 C C . HIS A 1 95 ? -13.586 -2.550 13.613 1.00 97.81 95 HIS A C 1
ATOM 737 O O . HIS A 1 95 ? -12.568 -3.174 13.929 1.00 97.81 95 HIS A O 1
ATOM 743 N N . GLU A 1 96 ? -14.437 -2.111 14.548 1.00 97.06 96 GLU A N 1
ATOM 744 C CA . GLU A 1 96 ? -14.193 -2.257 15.995 1.00 97.06 96 GLU A CA 1
ATOM 745 C C . GLU A 1 96 ? -14.036 -3.718 16.466 1.00 97.06 96 GLU A C 1
ATOM 747 O O . GLU A 1 96 ? -13.304 -3.987 17.418 1.00 97.06 96 GLU A O 1
ATOM 752 N N . ASN A 1 97 ? -14.665 -4.662 15.758 1.00 96.06 97 ASN A N 1
ATOM 753 C CA . ASN A 1 97 ? -14.717 -6.087 16.102 1.00 96.06 97 ASN A CA 1
ATOM 754 C C . ASN A 1 97 ? -13.876 -6.974 15.170 1.00 96.06 97 ASN A C 1
ATOM 756 O O . ASN A 1 97 ? -13.980 -8.198 15.225 1.00 96.06 97 ASN A O 1
ATOM 760 N N . GLU A 1 98 ? -13.055 -6.381 14.304 1.00 96.12 98 GLU A N 1
ATOM 761 C CA . GLU A 1 98 ? -12.243 -7.118 13.338 1.00 96.12 98 GLU A CA 1
ATOM 762 C C . GLU A 1 98 ? -10.756 -6.861 13.563 1.00 96.12 98 GLU A C 1
ATOM 764 O O . GLU A 1 98 ? -10.340 -5.777 13.983 1.00 96.12 98 GLU A O 1
ATOM 769 N N . LYS A 1 99 ? -9.938 -7.869 13.248 1.00 96.19 99 LYS A N 1
ATOM 770 C CA . LYS A 1 99 ? -8.499 -7.666 13.121 1.00 96.19 99 LYS A CA 1
ATOM 771 C C . LYS A 1 99 ? -8.183 -6.883 11.858 1.00 96.19 99 LYS A C 1
ATOM 773 O O . LYS A 1 99 ? -8.857 -7.041 10.835 1.00 96.19 99 LYS A O 1
ATOM 778 N N . GLY A 1 100 ? -7.104 -6.113 11.895 1.00 96.25 100 GLY A N 1
ATOM 779 C CA . GLY A 1 100 ? -6.642 -5.383 10.723 1.00 96.25 100 GLY A CA 1
ATOM 780 C C . GLY A 1 100 ? -5.139 -5.213 10.650 1.00 96.25 100 GLY A C 1
ATOM 781 O O . GLY A 1 100 ? -4.408 -5.509 11.592 1.00 96.25 100 GLY A O 1
ATOM 782 N N . ILE A 1 101 ? -4.681 -4.696 9.516 1.00 96.00 101 ILE A N 1
ATOM 783 C CA . ILE A 1 101 ? -3.277 -4.336 9.301 1.00 96.00 101 ILE A CA 1
ATOM 784 C C . ILE A 1 101 ? -3.158 -2.894 8.821 1.00 96.00 101 ILE A C 1
ATOM 786 O O . ILE A 1 101 ? -3.899 -2.448 7.947 1.00 96.00 101 ILE A O 1
ATOM 790 N N . ILE A 1 102 ? -2.185 -2.164 9.350 1.00 97.31 102 ILE A N 1
ATOM 791 C CA . ILE A 1 102 ? -1.816 -0.827 8.891 1.00 97.31 102 ILE A CA 1
ATOM 792 C C . ILE A 1 102 ? -0.440 -0.927 8.244 1.00 97.31 102 ILE A C 1
ATOM 794 O O . ILE A 1 102 ? 0.515 -1.430 8.837 1.00 97.31 102 ILE A O 1
ATOM 798 N N . LEU A 1 103 ? -0.345 -0.436 7.010 1.00 95.94 103 LEU A N 1
ATOM 799 C CA . LEU A 1 103 ? 0.827 -0.527 6.151 1.00 95.94 103 LEU A CA 1
ATOM 800 C C . LEU A 1 103 ? 1.433 0.879 5.959 1.00 95.94 103 LEU A C 1
ATOM 802 O O . LEU A 1 103 ? 1.093 1.578 4.998 1.00 95.94 103 LEU A O 1
ATOM 806 N N . PRO A 1 104 ? 2.342 1.315 6.857 1.00 95.06 104 PRO A N 1
ATOM 807 C CA . PRO A 1 104 ? 2.906 2.670 6.891 1.00 95.06 104 PRO A CA 1
ATOM 808 C C . PRO A 1 104 ? 3.980 2.922 5.822 1.00 95.06 104 PRO A C 1
ATOM 810 O O . PRO A 1 104 ? 4.415 4.056 5.628 1.00 95.06 104 PRO A O 1
ATOM 813 N N . TYR A 1 105 ? 4.435 1.870 5.135 1.00 92.75 105 TYR A N 1
ATOM 814 C CA . TYR A 1 105 ? 5.493 1.854 4.113 1.00 92.75 105 TYR A CA 1
ATOM 815 C C . TYR A 1 105 ? 6.921 2.191 4.592 1.00 92.75 105 TYR A C 1
ATOM 817 O O . TYR A 1 105 ? 7.878 1.616 4.080 1.00 92.75 105 TYR A O 1
ATOM 825 N N . THR A 1 106 ? 7.100 3.069 5.583 1.00 91.94 106 THR A N 1
ATOM 826 C CA . THR A 1 106 ? 8.423 3.419 6.137 1.00 91.94 106 THR A CA 1
ATOM 827 C C . THR A 1 106 ? 8.410 3.466 7.661 1.00 91.94 106 THR A C 1
ATOM 829 O O . THR A 1 106 ? 7.408 3.883 8.236 1.00 91.94 106 THR A O 1
ATOM 832 N N . ASN A 1 107 ? 9.537 3.127 8.295 1.00 91.88 107 ASN A N 1
ATOM 833 C CA . ASN A 1 107 ? 9.671 3.123 9.759 1.00 91.88 107 ASN A CA 1
ATOM 834 C C . ASN A 1 107 ? 9.390 4.499 10.377 1.00 91.88 107 ASN A C 1
ATOM 836 O O . ASN A 1 107 ? 8.775 4.588 11.425 1.00 91.88 107 ASN A O 1
ATOM 840 N N . GLU A 1 108 ? 9.790 5.581 9.703 1.00 93.31 108 GLU A N 1
ATOM 841 C CA . GLU A 1 108 ? 9.510 6.948 10.160 1.00 93.31 108 GLU A CA 1
ATOM 842 C C . GLU A 1 108 ? 7.998 7.213 10.260 1.00 93.31 108 GLU A C 1
ATOM 844 O O . GLU A 1 108 ? 7.533 7.824 11.215 1.00 93.31 108 GLU A O 1
ATOM 849 N N . ILE A 1 109 ? 7.223 6.741 9.275 1.00 95.69 109 ILE A N 1
ATOM 850 C CA . ILE A 1 109 ? 5.761 6.878 9.278 1.00 95.69 109 ILE A CA 1
ATOM 851 C C . ILE A 1 109 ? 5.146 5.990 10.360 1.00 95.69 109 ILE A C 1
ATOM 853 O O . ILE A 1 109 ? 4.223 6.423 11.037 1.00 95.69 109 ILE A O 1
ATOM 857 N N . GLU A 1 110 ? 5.665 4.774 10.523 1.00 96.00 110 GLU A N 1
ATOM 858 C CA . GLU A 1 110 ? 5.236 3.825 11.553 1.00 96.00 110 GLU A CA 1
ATOM 859 C C . GLU A 1 110 ? 5.377 4.421 12.961 1.00 96.00 110 GLU A C 1
ATOM 861 O O . GLU A 1 110 ? 4.387 4.546 13.680 1.00 96.00 110 GLU A O 1
ATOM 866 N N . GLU A 1 111 ? 6.589 4.862 13.310 1.00 95.75 111 GLU A N 1
ATOM 867 C CA . GLU A 1 111 ? 6.931 5.424 14.621 1.00 95.75 111 GLU A CA 1
ATOM 868 C C . GLU A 1 111 ? 6.082 6.678 14.917 1.00 95.75 111 GLU A C 1
ATOM 870 O O . GLU A 1 111 ? 5.450 6.774 15.969 1.00 95.75 111 GLU A O 1
ATOM 875 N N . ARG A 1 112 ? 5.978 7.607 13.956 1.00 97.00 112 ARG A N 1
ATOM 876 C CA . ARG A 1 112 ? 5.201 8.848 14.114 1.00 97.00 112 ARG A CA 1
ATOM 877 C C . ARG A 1 112 ? 3.694 8.612 14.219 1.00 97.00 112 ARG A C 1
ATOM 879 O O . ARG A 1 112 ? 3.039 9.262 15.027 1.00 97.00 112 ARG A O 1
ATOM 886 N N . LEU A 1 113 ? 3.124 7.703 13.423 1.00 98.06 113 LEU A N 1
ATOM 887 C CA . LEU A 1 113 ? 1.692 7.396 13.513 1.00 98.06 113 LEU A CA 1
ATOM 888 C C . LEU A 1 113 ? 1.340 6.700 14.823 1.00 98.06 113 LEU A C 1
ATOM 890 O O . LEU A 1 113 ? 0.286 6.984 15.383 1.00 98.06 113 LEU A O 1
ATOM 894 N N . LEU A 1 114 ? 2.216 5.832 15.330 1.00 97.62 114 LEU A N 1
ATOM 895 C CA . LEU A 1 114 ? 2.020 5.184 16.622 1.00 97.62 114 LEU A CA 1
ATOM 896 C C . LEU A 1 114 ? 1.900 6.220 17.755 1.00 97.62 114 LEU A C 1
ATOM 898 O O . LEU A 1 114 ? 1.016 6.111 18.608 1.00 97.62 114 LEU A O 1
ATOM 902 N N . GLU A 1 115 ? 2.759 7.243 17.744 1.00 97.75 115 GLU A N 1
ATOM 903 C CA . GLU A 1 115 ? 2.716 8.355 18.702 1.00 97.75 115 GLU A CA 1
ATOM 904 C C . GLU A 1 115 ? 1.446 9.204 18.559 1.00 97.75 115 GLU A C 1
ATOM 906 O O . GLU A 1 115 ? 0.791 9.501 19.562 1.00 97.75 115 GLU A O 1
ATOM 911 N N . GLU A 1 116 ? 1.062 9.559 17.329 1.00 98.25 116 GLU A N 1
ATOM 912 C CA . GLU A 1 116 ? -0.141 10.360 17.081 1.00 98.25 116 GLU A CA 1
ATOM 913 C C . GLU A 1 116 ? -1.428 9.617 17.451 1.00 98.25 116 GLU A C 1
ATOM 915 O O . GLU A 1 116 ? -2.295 10.190 18.111 1.00 98.25 116 GLU A O 1
ATOM 920 N N . ILE A 1 117 ? -1.540 8.329 17.115 1.00 98.50 117 ILE A N 1
ATOM 921 C CA . ILE A 1 117 ? -2.691 7.503 17.503 1.00 98.50 117 ILE A CA 1
ATOM 922 C C . ILE A 1 117 ? -2.795 7.439 19.029 1.00 98.50 117 ILE A C 1
ATOM 924 O O . ILE A 1 117 ? -3.861 7.697 19.580 1.00 98.50 117 ILE A O 1
ATOM 928 N N . LYS A 1 118 ? -1.679 7.207 19.734 1.00 98.19 118 LYS A N 1
ATOM 929 C CA . LYS A 1 118 ? -1.643 7.213 21.207 1.00 98.19 118 LYS A CA 1
ATOM 930 C C . LYS A 1 118 ? -2.088 8.543 21.814 1.00 98.19 118 LYS A C 1
ATOM 932 O O . LYS A 1 118 ? -2.692 8.558 22.891 1.00 98.19 118 LYS A O 1
ATOM 937 N N . ARG A 1 119 ? -1.731 9.656 21.169 1.00 98.19 119 ARG A N 1
ATOM 938 C CA . ARG A 1 119 ? -2.086 11.011 21.605 1.00 98.19 119 ARG A CA 1
ATOM 939 C C . ARG A 1 119 ? -3.579 11.285 21.425 1.00 98.19 119 ARG A C 1
ATOM 941 O O . ARG A 1 119 ? -4.170 11.901 22.311 1.00 98.19 119 ARG A O 1
ATOM 948 N N . LEU A 1 120 ? -4.150 10.866 20.298 1.00 98.12 120 LEU A N 1
ATOM 949 C CA . LEU A 1 120 ? -5.542 11.126 19.928 1.00 98.12 120 LEU A CA 1
ATOM 950 C C . LEU A 1 120 ? -6.521 10.180 20.631 1.00 98.12 120 LEU A C 1
ATOM 952 O O . LEU A 1 120 ? -7.509 10.647 21.192 1.00 98.12 120 LEU A O 1
ATOM 956 N N . ASP A 1 121 ? -6.225 8.879 20.655 1.00 97.88 121 ASP A N 1
ATOM 957 C CA . ASP A 1 121 ? -7.091 7.860 21.243 1.00 97.88 121 ASP A CA 1
ATOM 958 C C . ASP A 1 121 ? -6.282 6.734 21.909 1.00 97.88 121 ASP A C 1
ATOM 960 O O . ASP A 1 121 ? -5.704 5.843 21.279 1.00 97.88 121 ASP A O 1
ATOM 964 N N . LYS A 1 122 ? -6.280 6.747 23.245 1.00 96.31 122 LYS A N 1
ATOM 965 C CA . LYS A 1 122 ? -5.591 5.733 24.052 1.00 96.31 122 LYS A CA 1
ATOM 966 C C . LYS A 1 122 ? -6.244 4.356 23.977 1.00 96.31 122 LYS A C 1
ATOM 968 O O . LYS A 1 122 ? -5.537 3.379 24.207 1.00 96.31 122 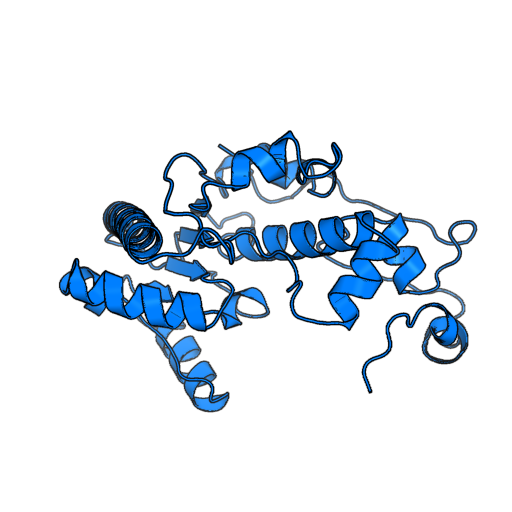LYS A O 1
ATOM 973 N N . GLY A 1 123 ? -7.552 4.282 23.735 1.00 95.56 123 GLY A N 1
ATOM 974 C CA . GLY A 1 123 ? -8.300 3.033 23.620 1.00 95.56 123 GLY A CA 1
ATOM 975 C C . GLY A 1 123 ? -7.965 2.326 22.315 1.00 95.56 123 GLY A C 1
ATOM 976 O O . GLY A 1 123 ? -7.549 1.169 22.341 1.00 95.56 123 GLY A O 1
ATOM 977 N N . ALA A 1 124 ? -8.021 3.052 21.196 1.00 96.06 124 ALA A N 1
ATOM 978 C CA . ALA A 1 124 ? -7.579 2.537 19.901 1.00 96.06 124 ALA A CA 1
ATOM 979 C C . ALA A 1 124 ? -6.101 2.114 19.932 1.00 96.06 124 ALA A C 1
ATOM 981 O O . ALA A 1 124 ? -5.751 1.055 19.417 1.00 96.06 124 ALA A O 1
ATOM 982 N N . TYR A 1 125 ? -5.242 2.879 20.617 1.00 97.62 125 TYR A N 1
ATOM 983 C CA . TYR A 1 125 ? -3.838 2.510 20.811 1.00 97.62 125 TYR A CA 1
ATOM 984 C C . TYR A 1 125 ? -3.645 1.162 21.527 1.00 97.62 125 TYR A C 1
ATOM 986 O O . TYR A 1 125 ? -2.715 0.444 21.179 1.00 97.62 125 TYR A O 1
ATOM 994 N N . GLN A 1 126 ? -4.509 0.774 22.478 1.00 96.81 126 GLN A N 1
ATOM 995 C CA . GLN A 1 126 ? -4.406 -0.548 23.125 1.00 96.81 126 GLN A CA 1
ATOM 996 C C . GLN A 1 126 ? -4.703 -1.711 22.170 1.00 96.81 126 GLN A C 1
ATOM 998 O O . GLN A 1 126 ? -4.273 -2.828 22.433 1.00 96.81 126 GLN A O 1
ATOM 1003 N N . ARG A 1 127 ? -5.431 -1.467 21.071 1.00 96.56 127 ARG A N 1
ATOM 1004 C CA . ARG A 1 127 ? -5.667 -2.479 20.030 1.00 96.56 127 ARG A CA 1
ATOM 1005 C C . ARG A 1 127 ? -4.473 -2.635 19.091 1.00 96.56 127 ARG A C 1
ATOM 1007 O O . ARG A 1 127 ? -4.451 -3.593 18.323 1.00 96.56 127 ARG A O 1
ATOM 1014 N N . LEU A 1 128 ? -3.518 -1.701 19.094 1.00 97.25 128 LEU A N 1
ATOM 1015 C CA . LEU A 1 128 ? -2.380 -1.760 18.187 1.00 97.25 128 LEU A CA 1
ATOM 1016 C C . LEU A 1 128 ? -1.340 -2.774 18.662 1.00 97.25 128 LEU A C 1
ATOM 1018 O O . LEU A 1 128 ? -0.869 -2.714 19.795 1.00 97.25 128 LEU A O 1
ATOM 1022 N N . MET A 1 129 ? -0.911 -3.632 17.743 1.00 95.94 129 MET A N 1
ATOM 1023 C CA . MET A 1 129 ? 0.293 -4.446 17.883 1.00 95.94 129 MET A CA 1
ATOM 1024 C C . MET A 1 129 ? 1.384 -3.884 16.968 1.00 95.94 129 MET A C 1
ATOM 1026 O O . MET A 1 129 ? 1.121 -3.475 15.836 1.00 95.94 129 MET A O 1
ATOM 1030 N N . THR A 1 130 ? 2.615 -3.838 17.465 1.00 94.94 130 THR A N 1
ATOM 1031 C CA . THR A 1 130 ? 3.805 -3.373 16.741 1.00 94.94 130 THR A CA 1
ATOM 1032 C C . THR A 1 130 ? 4.999 -4.207 17.190 1.00 94.94 130 THR A C 1
ATOM 1034 O O . THR A 1 130 ? 4.927 -4.895 18.206 1.00 94.94 130 THR A O 1
ATOM 1037 N N . HIS A 1 131 ? 6.089 -4.160 16.438 1.00 92.44 131 HIS A N 1
ATOM 1038 C CA . HIS A 1 131 ? 7.299 -4.910 16.734 1.00 92.44 131 HIS A CA 1
ATOM 1039 C C . HIS A 1 131 ? 8.534 -4.039 16.514 1.00 92.44 131 HIS A C 1
ATOM 1041 O O . HIS A 1 131 ? 8.542 -3.126 15.685 1.00 92.44 131 HIS A O 1
ATOM 1047 N N . GLY A 1 132 ? 9.619 -4.359 17.209 1.00 87.94 132 GLY A N 1
ATOM 1048 C CA . GLY A 1 132 ? 10.923 -3.775 16.955 1.00 87.94 132 GLY A CA 1
ATOM 1049 C C . GLY A 1 132 ? 11.533 -4.186 15.610 1.00 87.94 132 GLY A C 1
ATOM 1050 O O . GLY A 1 132 ? 10.910 -4.763 14.715 1.00 87.94 132 GLY A O 1
ATOM 1051 N N . LYS A 1 133 ? 12.813 -3.850 15.443 1.00 84.62 133 LYS A N 1
ATOM 1052 C CA . LYS A 1 133 ? 13.578 -4.142 14.215 1.00 84.62 133 LYS A CA 1
ATOM 1053 C C . LYS A 1 133 ? 14.246 -5.518 14.261 1.00 84.62 133 LYS A C 1
ATOM 1055 O O . LYS A 1 133 ? 14.742 -5.976 13.229 1.00 84.62 133 LYS A O 1
ATOM 1060 N N . ASP A 1 134 ? 14.269 -6.152 15.432 1.00 90.06 134 ASP A N 1
ATOM 1061 C CA . ASP A 1 134 ? 14.801 -7.495 15.607 1.00 90.06 134 ASP A CA 1
ATOM 1062 C C . ASP A 1 134 ? 13.919 -8.530 14.893 1.00 90.06 134 ASP A C 1
ATOM 1064 O O . ASP A 1 134 ? 12.695 -8.413 14.839 1.00 90.06 134 ASP A O 1
ATOM 1068 N N . ALA A 1 135 ? 14.556 -9.518 14.264 1.00 87.19 135 ALA A N 1
ATOM 1069 C CA . ALA A 1 135 ? 13.841 -10.498 13.457 1.00 87.19 135 ALA A CA 1
ATOM 1070 C C . ALA A 1 135 ? 13.058 -11.501 14.311 1.00 87.19 135 ALA A C 1
ATOM 1072 O O . ALA A 1 135 ? 11.962 -11.871 13.900 1.00 87.19 135 ALA A O 1
ATOM 1073 N N . ALA A 1 136 ? 13.604 -11.909 15.461 1.00 89.44 136 ALA A N 1
ATOM 1074 C CA . ALA A 1 136 ? 12.962 -12.867 16.351 1.00 89.44 136 ALA A CA 1
ATOM 1075 C C . ALA A 1 136 ? 11.794 -12.211 17.096 1.00 89.44 136 ALA A C 1
ATOM 1077 O O . ALA A 1 136 ? 10.705 -12.768 17.117 1.00 89.44 136 ALA A O 1
ATOM 1078 N N . GLU A 1 137 ? 11.987 -10.987 17.600 1.00 89.44 137 GLU A N 1
ATOM 1079 C CA . GLU A 1 137 ? 10.909 -10.191 18.212 1.00 89.44 137 GLU A CA 1
ATOM 1080 C C . GLU A 1 137 ? 9.743 -9.985 17.237 1.00 89.44 137 GLU A C 1
ATOM 1082 O O . GLU A 1 137 ? 8.575 -10.150 17.580 1.00 89.44 137 GLU A O 1
ATOM 1087 N N . ARG A 1 138 ? 10.054 -9.646 15.982 1.00 90.69 138 ARG A N 1
ATOM 1088 C CA . ARG A 1 138 ? 9.031 -9.498 14.949 1.00 90.69 138 ARG A CA 1
ATOM 1089 C C . ARG A 1 138 ? 8.266 -10.794 14.712 1.00 90.69 138 ARG A C 1
ATOM 1091 O O . ARG A 1 138 ? 7.056 -10.738 14.537 1.00 90.69 138 ARG A O 1
ATOM 1098 N N . GLU A 1 139 ? 8.959 -11.923 14.625 1.00 89.56 139 GLU A N 1
ATOM 1099 C CA . GLU A 1 139 ? 8.320 -13.225 14.416 1.00 89.56 139 GLU A CA 1
ATOM 1100 C C . GLU A 1 139 ? 7.386 -13.571 15.581 1.00 89.56 139 GLU A C 1
ATOM 1102 O O . GLU A 1 139 ? 6.235 -13.913 15.335 1.00 89.56 139 GLU A O 1
ATOM 1107 N N . GLU A 1 140 ? 7.817 -13.332 16.821 1.00 91.94 140 GLU A N 1
ATOM 1108 C CA . GLU A 1 140 ? 7.002 -13.521 18.028 1.00 91.94 140 GLU A CA 1
ATOM 1109 C C . GLU A 1 140 ? 5.713 -12.681 18.003 1.00 91.94 140 GLU A C 1
ATOM 1111 O O . GLU A 1 140 ? 4.624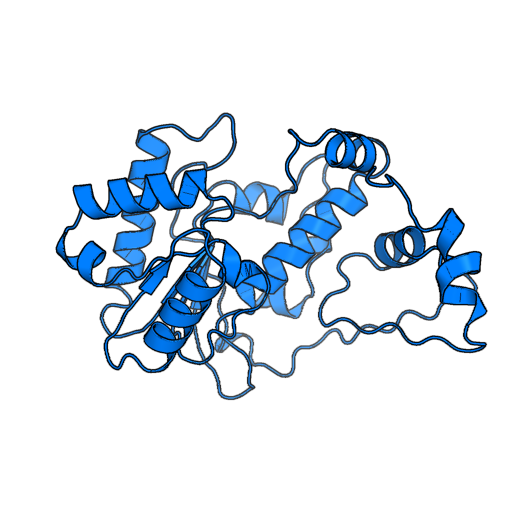 -13.216 18.199 1.00 91.94 140 GLU A O 1
ATOM 1116 N N . VAL A 1 141 ? 5.802 -11.386 17.675 1.00 93.00 141 VAL A N 1
ATOM 1117 C CA . VAL A 1 141 ? 4.618 -10.508 17.578 1.00 93.00 141 VAL A CA 1
ATOM 1118 C C . VAL A 1 141 ? 3.671 -10.949 16.461 1.00 93.00 141 VAL A C 1
ATOM 1120 O O . VAL A 1 141 ? 2.454 -10.841 16.608 1.00 93.00 141 VAL A O 1
ATOM 1123 N N . LEU A 1 142 ? 4.200 -11.431 15.332 1.00 91.12 142 LEU A N 1
ATOM 1124 C CA . LEU A 1 142 ? 3.369 -11.944 14.240 1.00 91.12 142 LEU A CA 1
ATOM 1125 C C . LEU A 1 142 ? 2.651 -13.233 14.651 1.00 91.12 142 LEU A C 1
ATOM 1127 O O . LEU A 1 142 ? 1.460 -13.361 14.384 1.00 91.12 142 LEU A O 1
ATOM 1131 N N . GLU A 1 143 ? 3.339 -14.156 15.323 1.00 91.31 143 GLU A N 1
ATOM 1132 C CA . GLU A 1 143 ? 2.731 -15.378 15.858 1.00 91.31 143 GLU A CA 1
ATOM 1133 C C . GLU A 1 143 ? 1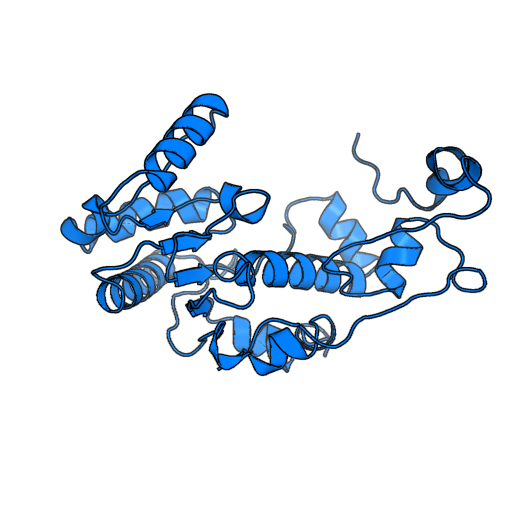.654 -15.067 16.907 1.00 91.31 143 GLU A C 1
ATOM 1135 O O . GLU A 1 143 ? 0.573 -15.656 16.872 1.00 91.31 143 GLU A O 1
ATOM 1140 N N . GLU A 1 144 ? 1.903 -14.106 17.801 1.00 93.06 144 GLU A N 1
ATOM 1141 C CA . GLU A 1 144 ? 0.915 -13.637 18.775 1.00 93.06 144 GLU A CA 1
ATOM 1142 C C . GLU A 1 144 ? -0.299 -13.014 18.075 1.00 93.06 144 GLU A C 1
ATOM 1144 O O . GLU A 1 144 ? -1.444 -13.352 18.386 1.00 93.06 144 GLU A O 1
ATOM 1149 N N . PHE A 1 145 ? -0.065 -12.146 17.088 1.00 93.81 145 PHE A N 1
ATOM 1150 C CA . PHE A 1 145 ? -1.127 -11.496 16.327 1.00 93.81 145 PHE A CA 1
ATOM 1151 C C . PHE A 1 145 ? -2.009 -12.510 15.590 1.00 93.81 145 PHE A C 1
ATOM 1153 O O . PHE A 1 145 ? -3.226 -12.327 15.547 1.00 93.81 145 PHE A O 1
ATOM 1160 N N . GLU A 1 146 ? -1.444 -13.603 15.071 1.00 89.56 146 GLU A N 1
ATOM 1161 C CA . GLU A 1 146 ? -2.202 -14.687 14.433 1.00 89.56 146 GLU A CA 1
ATOM 1162 C C . GLU A 1 146 ? -3.198 -15.343 15.394 1.00 89.56 146 GLU A C 1
ATOM 1164 O O . GLU A 1 146 ? -4.394 -15.445 15.099 1.00 89.56 146 GLU A O 1
ATOM 1169 N N . VAL A 1 147 ? -2.729 -15.742 16.578 1.00 91.31 147 VAL A N 1
ATOM 1170 C CA . VAL A 1 147 ? -3.532 -16.519 17.537 1.00 91.31 147 VAL A CA 1
ATOM 1171 C C . VAL A 1 147 ? -4.380 -15.661 18.476 1.00 91.31 147 VAL A C 1
ATOM 1173 O O . VAL A 1 147 ? -5.268 -16.191 19.145 1.00 91.31 147 VAL A O 1
ATOM 1176 N N . CYS A 1 148 ? -4.134 -14.350 18.529 1.00 90.12 148 CYS A N 1
ATOM 1177 C CA . CYS A 1 148 ? -4.869 -13.417 19.378 1.00 90.12 148 CYS A CA 1
ATOM 1178 C C . CYS A 1 148 ? -6.382 -13.473 19.075 1.00 90.12 148 CYS A C 1
ATOM 1180 O O . CYS A 1 148 ? -6.768 -13.348 17.916 1.00 90.12 148 CYS A O 1
ATOM 1182 N N . PRO A 1 149 ? -7.276 -13.680 20.053 1.00 91.19 149 PRO A N 1
ATOM 1183 C CA . PRO A 1 149 ? -8.717 -13.692 19.791 1.00 91.19 149 PRO A CA 1
ATOM 1184 C C . PRO A 1 149 ? -9.311 -12.280 19.672 1.00 91.19 149 PRO A C 1
ATOM 1186 O O . PRO A 1 149 ? -10.418 -12.128 19.157 1.00 91.19 149 PRO A O 1
ATOM 1189 N N . ASP A 1 150 ? -8.592 -11.264 20.149 1.00 94.50 150 ASP A N 1
ATOM 1190 C CA . ASP A 1 150 ? -9.061 -9.884 20.198 1.00 94.50 150 ASP A CA 1
ATOM 1191 C C . ASP A 1 150 ? -8.985 -9.214 18.810 1.00 94.50 150 ASP A C 1
ATOM 1193 O O . ASP A 1 150 ? -8.182 -9.620 17.959 1.00 94.50 150 ASP A O 1
ATOM 1197 N N . PRO A 1 151 ? -9.786 -8.158 18.556 1.00 95.94 151 PRO A N 1
ATOM 1198 C CA . PRO A 1 151 ? -9.771 -7.399 17.302 1.00 95.94 151 PRO A CA 1
ATOM 1199 C C . PRO A 1 151 ? -8.555 -6.456 17.230 1.00 95.94 151 PRO A C 1
ATOM 1201 O O . PRO A 1 151 ? -8.687 -5.230 17.127 1.00 95.94 151 PRO A O 1
ATOM 1204 N N . ALA A 1 152 ? -7.361 -7.037 17.346 1.00 96.81 152 ALA A N 1
ATOM 1205 C CA . ALA A 1 152 ? -6.080 -6.352 17.305 1.00 96.81 152 ALA A CA 1
ATOM 1206 C C . ALA A 1 152 ? -5.769 -5.828 15.897 1.00 96.81 152 ALA A C 1
ATOM 1208 O O . ALA A 1 152 ? -6.193 -6.388 14.885 1.00 96.81 152 ALA A O 1
ATOM 1209 N N . VAL A 1 153 ? -4.982 -4.759 15.821 1.00 97.31 153 VAL A N 1
ATOM 1210 C CA . VAL A 1 153 ? -4.581 -4.136 14.559 1.00 97.31 153 VAL A CA 1
ATOM 1211 C C . VAL A 1 153 ? -3.063 -4.044 14.501 1.00 97.31 153 VAL A C 1
ATOM 1213 O O . VAL A 1 153 ? -2.439 -3.339 15.289 1.00 97.31 153 VAL A O 1
ATOM 1216 N N . LEU A 1 154 ? -2.453 -4.757 13.560 1.00 96.25 154 LEU A N 1
ATOM 1217 C CA . LEU A 1 154 ? -1.003 -4.799 13.409 1.00 96.25 154 LEU A CA 1
ATOM 1218 C C . LEU A 1 154 ? -0.516 -3.621 12.561 1.00 96.25 154 LEU A C 1
ATOM 1220 O O . LEU A 1 154 ? -0.824 -3.524 11.373 1.00 96.25 154 LEU A O 1
ATOM 1224 N N . LEU A 1 155 ? 0.295 -2.746 13.148 1.00 96.25 155 LEU A N 1
ATOM 1225 C CA . LEU A 1 155 ? 0.985 -1.665 12.451 1.00 96.25 155 LEU A CA 1
ATOM 1226 C C . LEU A 1 155 ? 2.417 -2.116 12.132 1.00 96.25 155 LEU A C 1
ATOM 1228 O O . LEU A 1 155 ? 3.228 -2.266 13.042 1.00 96.25 155 LEU A O 1
ATOM 1232 N N . SER A 1 156 ? 2.723 -2.359 10.851 1.00 92.62 156 SER A N 1
ATOM 1233 C CA . SER A 1 156 ? 4.023 -2.926 10.463 1.00 92.62 156 SER A CA 1
ATOM 1234 C C . SER A 1 156 ? 4.452 -2.589 9.036 1.00 92.62 156 SER A C 1
ATOM 1236 O O . SER A 1 156 ? 3.740 -2.819 8.055 1.00 92.62 156 SER A O 1
ATOM 1238 N N . THR A 1 157 ? 5.696 -2.135 8.892 1.00 88.50 157 THR A N 1
ATOM 1239 C CA . THR A 1 157 ? 6.387 -2.041 7.596 1.00 88.50 157 THR A CA 1
ATOM 1240 C C . THR A 1 157 ? 6.754 -3.391 6.968 1.00 88.50 157 THR A C 1
ATOM 1242 O O . THR A 1 157 ? 6.900 -3.460 5.742 1.00 88.50 157 THR A O 1
ATOM 1245 N N . TYR A 1 158 ? 6.904 -4.462 7.754 1.00 77.56 158 TYR A N 1
ATOM 1246 C CA . TYR A 1 158 ? 7.372 -5.773 7.278 1.00 77.56 158 TYR A CA 1
ATOM 1247 C C . TYR A 1 158 ? 6.272 -6.596 6.600 1.00 77.56 158 TYR A C 1
ATOM 1249 O O . TYR A 1 158 ? 6.532 -7.319 5.633 1.00 77.56 158 TYR A O 1
ATOM 1257 N N . VAL A 1 159 ? 5.024 -6.433 7.046 1.00 73.12 159 VAL A N 1
ATOM 1258 C CA . VAL A 1 159 ? 3.851 -7.127 6.483 1.00 73.12 159 VAL A CA 1
ATOM 1259 C C . VAL A 1 159 ? 3.707 -6.901 4.973 1.00 73.12 159 VAL A C 1
ATOM 1261 O O . VAL A 1 159 ? 3.205 -7.769 4.258 1.00 73.12 159 VAL A O 1
ATOM 1264 N N . ASN A 1 160 ? 4.265 -5.805 4.452 1.00 60.12 160 ASN A N 1
ATOM 1265 C CA . ASN A 1 160 ? 4.339 -5.512 3.021 1.00 60.12 160 ASN A CA 1
ATOM 1266 C C . ASN A 1 160 ? 4.985 -6.622 2.172 1.00 60.12 160 ASN A C 1
ATOM 1268 O O . ASN A 1 160 ? 4.703 -6.682 0.975 1.00 60.12 160 ASN A O 1
ATOM 1272 N N . GLN A 1 161 ? 5.844 -7.479 2.744 1.00 59.38 161 GLN A N 1
ATOM 1273 C CA . GLN A 1 161 ? 6.738 -8.363 1.980 1.00 59.38 161 GLN A CA 1
ATOM 1274 C C . GLN A 1 161 ? 6.574 -9.870 2.243 1.00 59.38 161 GLN A C 1
ATOM 1276 O O . GLN A 1 161 ? 7.112 -10.654 1.467 1.00 59.38 161 GLN A O 1
ATOM 1281 N N . GLY A 1 162 ? 5.821 -10.318 3.257 1.00 60.91 162 GLY A N 1
ATOM 1282 C CA . GLY A 1 162 ? 5.815 -11.762 3.567 1.00 60.91 162 GLY A CA 1
ATOM 1283 C C . GLY A 1 162 ? 4.778 -12.302 4.547 1.00 60.91 162 GLY A C 1
ATOM 1284 O O . GLY A 1 162 ? 4.694 -13.514 4.685 1.00 60.91 162 GLY A O 1
ATOM 1285 N N . TYR A 1 163 ? 3.978 -11.451 5.190 1.00 71.12 163 TYR A N 1
ATOM 1286 C CA . TYR A 1 163 ? 2.961 -11.900 6.146 1.00 71.12 163 TYR A CA 1
ATOM 1287 C C . TYR A 1 163 ? 1.637 -12.256 5.450 1.00 71.12 163 TYR A C 1
ATOM 1289 O O . TYR A 1 163 ? 1.253 -11.613 4.456 1.00 71.12 163 TYR A O 1
ATOM 1297 N N . ASP A 1 164 ? 0.961 -13.284 5.961 1.00 68.00 164 ASP A N 1
ATOM 1298 C CA . ASP A 1 164 ? -0.321 -13.758 5.455 1.00 68.00 164 ASP A CA 1
ATOM 1299 C C . ASP A 1 164 ? -1.475 -13.301 6.357 1.00 68.00 164 ASP A C 1
ATOM 1301 O O . ASP A 1 164 ? -1.785 -13.935 7.351 1.00 68.00 164 ASP A O 1
ATOM 1305 N N . GLY A 1 165 ? -2.131 -12.189 6.012 1.00 65.12 165 GLY A N 1
ATOM 1306 C CA . GLY A 1 165 ? -3.191 -11.588 6.828 1.00 65.12 165 GLY A CA 1
ATOM 1307 C C . GLY A 1 165 ? -4.548 -12.281 6.722 1.00 65.12 165 GLY A C 1
ATOM 1308 O O . GLY A 1 165 ? -5.565 -11.596 6.767 1.00 65.12 165 GLY A O 1
ATOM 1309 N N . LYS A 1 166 ? -4.586 -13.612 6.583 1.00 69.38 166 LYS A N 1
ATOM 1310 C CA . LYS A 1 166 ? -5.811 -14.406 6.357 1.00 69.38 166 LYS A CA 1
ATOM 1311 C C . LYS A 1 166 ? -6.903 -14.171 7.412 1.00 69.38 166 LYS A C 1
ATOM 1313 O O . LYS A 1 166 ? -8.082 -14.380 7.150 1.00 69.38 166 LYS A O 1
ATOM 1318 N N . HIS A 1 167 ? -6.511 -13.741 8.607 1.00 81.50 167 HIS A N 1
ATOM 1319 C CA . HIS A 1 167 ? -7.406 -13.500 9.738 1.00 81.50 167 HIS A CA 1
ATOM 1320 C C . HIS A 1 167 ? -7.840 -12.034 9.887 1.00 81.50 167 HIS A C 1
ATOM 1322 O O . HIS A 1 167 ? -8.557 -11.703 10.830 1.00 81.50 167 HIS A O 1
ATOM 1328 N N . CYS A 1 168 ? -7.398 -11.149 8.994 1.00 92.31 168 CYS A N 1
ATOM 1329 C CA . CYS A 1 168 ? -7.749 -9.734 9.024 1.00 92.31 168 CYS A CA 1
ATOM 1330 C C . CYS A 1 168 ? -9.028 -9.481 8.220 1.00 92.31 168 CYS A C 1
ATOM 1332 O O . CYS A 1 168 ? -9.190 -10.028 7.138 1.00 92.31 168 CYS A O 1
ATOM 1334 N N . GLY A 1 169 ? -9.910 -8.614 8.719 1.00 94.75 169 GLY A N 1
ATOM 1335 C CA . GLY A 1 169 ? -11.071 -8.121 7.968 1.00 94.75 169 GLY A CA 1
ATOM 1336 C C . GLY A 1 169 ? -10.739 -6.894 7.114 1.00 94.75 169 GLY A C 1
ATOM 1337 O O . GLY A 1 169 ? -11.408 -6.618 6.116 1.00 94.75 169 GLY A O 1
ATOM 1338 N N . PHE A 1 170 ? -9.673 -6.162 7.465 1.00 97.12 170 PHE A N 1
ATOM 1339 C CA . PHE A 1 170 ? -9.295 -4.942 6.758 1.00 97.12 170 PHE A CA 1
ATOM 1340 C C . PHE A 1 170 ? -7.787 -4.663 6.712 1.00 97.12 170 PHE A C 1
ATOM 1342 O O . PHE A 1 170 ? -7.004 -5.137 7.536 1.00 97.12 170 PHE A O 1
ATOM 1349 N N . ALA A 1 171 ? -7.383 -3.845 5.740 1.00 96.56 171 ALA A N 1
ATOM 1350 C CA . ALA A 1 171 ? -6.034 -3.302 5.613 1.00 96.56 171 ALA A CA 1
ATOM 1351 C C . ALA A 1 171 ? -6.065 -1.801 5.328 1.00 96.56 171 ALA A C 1
ATOM 1353 O O . ALA A 1 171 ? -6.924 -1.331 4.589 1.00 96.56 171 ALA A O 1
ATOM 1354 N N . ILE A 1 172 ? -5.095 -1.051 5.848 1.00 98.12 172 ILE A N 1
ATOM 1355 C CA . ILE A 1 172 ? -4.941 0.385 5.597 1.00 98.12 172 ILE A CA 1
ATOM 1356 C C . ILE A 1 172 ? -3.581 0.645 4.953 1.00 98.12 172 ILE A C 1
ATOM 1358 O O . ILE A 1 172 ? -2.537 0.547 5.593 1.00 98.12 172 ILE A O 1
ATOM 1362 N N . VAL A 1 173 ? -3.587 1.017 3.678 1.00 97.75 173 VAL A N 1
ATOM 1363 C CA . VAL A 1 173 ? -2.425 1.524 2.947 1.00 97.75 173 VAL A CA 1
ATOM 1364 C C . VAL A 1 173 ? -2.302 3.018 3.215 1.00 97.75 173 VAL A C 1
ATOM 1366 O O . VAL A 1 173 ? -3.064 3.833 2.693 1.00 97.75 173 VAL A O 1
ATOM 1369 N N . VAL A 1 174 ? -1.310 3.375 4.025 1.00 97.81 174 VAL A N 1
ATOM 1370 C CA . VAL A 1 174 ? -1.076 4.761 4.452 1.00 97.81 174 VAL A CA 1
ATOM 1371 C C . VAL A 1 174 ? -0.432 5.599 3.351 1.00 97.81 174 VAL A C 1
ATOM 1373 O O . VAL A 1 174 ? -0.712 6.787 3.212 1.00 97.81 174 VAL A O 1
ATOM 1376 N N . LYS A 1 175 ? 0.466 4.984 2.581 1.00 95.31 175 LYS A N 1
ATOM 1377 C CA . LYS A 1 175 ? 1.288 5.663 1.585 1.00 95.31 175 LYS A CA 1
ATOM 1378 C C . LYS A 1 175 ? 1.505 4.773 0.373 1.00 95.31 175 LYS A C 1
ATOM 1380 O O . LYS A 1 175 ? 1.847 3.600 0.519 1.00 95.31 175 LYS A O 1
ATOM 1385 N N . ILE A 1 176 ? 1.382 5.351 -0.820 1.00 95.25 176 ILE A N 1
ATOM 1386 C CA . ILE A 1 176 ? 1.719 4.652 -2.064 1.00 95.25 176 ILE A CA 1
ATOM 1387 C C . ILE A 1 176 ? 3.214 4.283 -2.048 1.00 95.25 176 ILE A C 1
ATOM 1389 O O . ILE A 1 176 ? 4.054 5.160 -1.808 1.00 95.25 176 ILE A O 1
ATOM 1393 N N . PRO A 1 177 ? 3.576 3.021 -2.341 1.00 94.12 177 PRO A N 1
ATOM 1394 C CA . PRO A 1 177 ? 4.922 2.496 -2.131 1.00 94.12 177 PRO A CA 1
ATOM 1395 C C . PRO A 1 177 ? 5.919 2.891 -3.237 1.00 94.12 177 PRO A C 1
ATOM 1397 O O . PRO A 1 177 ? 6.526 2.037 -3.884 1.00 94.12 177 PRO A O 1
ATOM 1400 N N . PHE A 1 178 ? 6.089 4.192 -3.480 1.00 93.81 178 PHE A N 1
ATOM 1401 C CA . PHE A 1 178 ? 7.077 4.701 -4.430 1.00 93.81 178 PHE A CA 1
ATOM 1402 C C . PHE A 1 178 ? 8.510 4.424 -3.953 1.00 93.81 178 PHE A C 1
ATOM 1404 O O . PHE A 1 178 ? 8.855 4.859 -2.848 1.00 93.81 178 PHE A O 1
ATOM 1411 N N . PRO A 1 179 ? 9.367 3.790 -4.785 1.00 92.12 179 PRO A N 1
ATOM 1412 C CA . PRO A 1 179 ? 10.758 3.546 -4.422 1.00 92.12 179 PRO A CA 1
ATOM 1413 C C . PRO A 1 179 ? 11.489 4.834 -3.991 1.00 92.12 179 PRO A C 1
ATOM 1415 O O . PRO A 1 179 ? 11.228 5.915 -4.523 1.00 92.12 179 PRO A O 1
ATOM 1418 N N . PRO A 1 180 ? 12.415 4.765 -3.023 1.00 90.06 180 PRO A N 1
ATOM 1419 C CA . PRO A 1 180 ? 12.972 5.958 -2.395 1.00 90.06 180 PRO A CA 1
ATOM 1420 C C . PRO A 1 180 ? 13.905 6.734 -3.336 1.00 90.06 180 PRO A C 1
ATOM 1422 O O . PRO A 1 180 ? 14.983 6.263 -3.687 1.00 90.06 180 PRO A O 1
ATOM 1425 N N . LEU A 1 181 ? 13.556 7.984 -3.650 1.00 87.25 181 LEU A N 1
ATOM 1426 C CA . LEU A 1 181 ? 14.400 8.889 -4.449 1.00 87.25 181 LEU A CA 1
ATOM 1427 C C . LEU A 1 181 ? 15.640 9.420 -3.704 1.00 87.25 181 LEU A C 1
ATOM 1429 O O . LEU A 1 181 ? 16.459 10.115 -4.292 1.00 87.25 181 LEU A O 1
ATOM 1433 N N . GLY A 1 182 ? 15.801 9.094 -2.418 1.00 85.62 182 GLY A N 1
ATOM 1434 C CA . GLY A 1 182 ? 17.058 9.315 -1.695 1.00 85.62 182 GLY A CA 1
ATOM 1435 C C . GLY A 1 182 ? 18.137 8.272 -2.016 1.00 85.62 182 GLY A C 1
ATOM 1436 O O . GLY A 1 182 ? 19.310 8.497 -1.734 1.00 85.62 182 GLY A O 1
ATOM 1437 N N . ASP A 1 183 ? 17.764 7.130 -2.608 1.00 89.19 183 ASP A N 1
ATOM 1438 C CA . ASP A 1 183 ? 18.707 6.091 -3.017 1.00 89.19 183 ASP A CA 1
ATOM 1439 C C . ASP A 1 183 ? 19.265 6.382 -4.417 1.00 89.19 183 ASP A C 1
ATOM 1441 O O . ASP A 1 183 ? 18.539 6.392 -5.412 1.00 89.19 183 ASP A O 1
ATOM 1445 N N . VAL A 1 184 ? 20.588 6.550 -4.505 1.00 89.44 184 VAL A N 1
ATOM 1446 C CA . VAL A 1 184 ? 21.297 6.888 -5.753 1.00 89.44 184 VAL A CA 1
ATOM 1447 C C . VAL A 1 184 ? 21.013 5.876 -6.864 1.00 89.44 184 VAL A C 1
ATOM 1449 O O . VAL A 1 184 ? 20.904 6.251 -8.031 1.00 89.44 184 VAL A O 1
ATOM 1452 N N . ARG A 1 185 ? 20.887 4.586 -6.528 1.00 90.69 185 ARG A N 1
ATOM 1453 C CA . ARG A 1 185 ? 20.563 3.554 -7.521 1.00 90.69 185 ARG A CA 1
ATOM 1454 C C . ARG A 1 185 ? 19.151 3.751 -8.062 1.00 90.69 185 ARG A C 1
ATOM 1456 O O . ARG A 1 185 ? 18.970 3.714 -9.273 1.00 90.69 185 ARG A O 1
ATOM 1463 N N . THR A 1 186 ? 18.177 3.950 -7.181 1.00 91.19 186 THR A N 1
ATOM 1464 C CA . THR A 1 186 ? 16.777 4.184 -7.553 1.00 91.19 186 THR A CA 1
ATOM 1465 C C . THR A 1 186 ? 16.635 5.403 -8.459 1.00 91.19 186 THR A C 1
ATOM 1467 O O . THR A 1 186 ? 15.990 5.293 -9.498 1.00 91.19 186 THR A O 1
ATOM 1470 N N . VAL A 1 187 ? 17.302 6.516 -8.134 1.00 91.56 187 VAL A N 1
ATOM 1471 C CA . VAL A 1 187 ? 17.310 7.724 -8.978 1.00 91.56 187 VAL A CA 1
ATOM 1472 C C . VAL A 1 187 ? 17.851 7.414 -10.370 1.00 91.56 187 VAL A C 1
ATOM 1474 O O . VAL A 1 187 ? 17.154 7.639 -11.353 1.00 91.56 187 VAL A O 1
ATOM 1477 N N . LYS A 1 188 ? 19.039 6.801 -10.464 1.00 91.50 188 LYS A N 1
ATOM 1478 C CA . LYS A 1 188 ? 19.643 6.452 -11.760 1.00 91.50 188 LYS A CA 1
ATOM 1479 C C . LYS A 1 188 ? 18.770 5.512 -12.590 1.00 91.50 188 LYS A C 1
ATOM 1481 O O . LYS A 1 188 ? 18.707 5.650 -13.808 1.00 91.50 188 LYS A O 1
ATOM 1486 N N . LYS A 1 189 ? 18.106 4.543 -11.949 1.00 90.81 189 LYS A N 1
ATOM 1487 C CA . LYS A 1 189 ? 17.184 3.633 -12.640 1.00 90.81 189 LYS A CA 1
ATOM 1488 C C . LYS A 1 189 ? 15.937 4.359 -13.130 1.00 90.81 189 LYS A C 1
ATOM 1490 O O . LYS A 1 189 ? 15.557 4.151 -14.271 1.00 90.81 189 LYS A O 1
ATOM 1495 N N . MET A 1 190 ? 15.338 5.216 -12.306 1.00 91.38 190 MET A N 1
ATOM 1496 C CA . MET A 1 190 ? 14.171 6.014 -12.688 1.00 91.38 190 MET A CA 1
ATOM 1497 C C . MET A 1 190 ? 14.492 6.977 -13.839 1.00 91.38 190 MET A C 1
ATOM 1499 O O . MET A 1 190 ? 13.701 7.092 -14.767 1.00 91.38 190 MET A O 1
ATOM 1503 N N . GLU A 1 191 ? 15.642 7.656 -13.799 1.00 90.62 191 GLU A N 1
ATOM 1504 C CA . GLU A 1 191 ? 16.084 8.564 -14.869 1.00 90.62 191 GLU A CA 1
ATOM 1505 C C . GLU A 1 191 ? 16.301 7.827 -16.196 1.00 90.62 191 GLU A C 1
ATOM 1507 O O . GLU A 1 191 ? 16.013 8.373 -17.260 1.00 90.62 191 GLU A O 1
ATOM 1512 N N . LYS A 1 192 ? 16.796 6.584 -16.136 1.00 89.19 192 LYS A N 1
ATOM 1513 C CA . LYS A 1 192 ? 16.972 5.726 -17.312 1.00 89.19 192 LYS A CA 1
ATOM 1514 C C . LYS A 1 192 ? 15.648 5.138 -17.806 1.00 89.19 192 LYS A C 1
ATOM 1516 O O . LYS A 1 192 ? 15.465 4.993 -19.012 1.00 89.19 192 LYS A O 1
ATOM 1521 N N . ASP A 1 193 ? 14.759 4.771 -16.889 1.00 89.06 193 ASP A N 1
ATOM 1522 C CA . ASP A 1 193 ? 13.478 4.147 -17.188 1.00 89.06 193 ASP A CA 1
ATOM 1523 C C . ASP A 1 193 ? 12.391 4.515 -16.162 1.00 89.06 193 ASP A C 1
ATOM 1525 O O . ASP A 1 193 ? 12.297 3.961 -15.061 1.00 89.06 193 ASP A O 1
ATOM 1529 N N . GLU A 1 194 ? 11.511 5.429 -16.566 1.00 89.62 194 GLU A N 1
ATOM 1530 C CA . GLU A 1 194 ? 10.348 5.824 -15.774 1.00 89.62 194 GLU A CA 1
ATOM 1531 C C . GLU A 1 194 ? 9.317 4.684 -15.652 1.00 89.62 194 GLU A C 1
ATOM 1533 O O . GLU A 1 194 ? 8.653 4.562 -14.617 1.00 89.62 194 GLU A O 1
ATOM 1538 N N . GLU A 1 195 ? 9.205 3.820 -16.669 1.00 91.88 195 GLU A N 1
ATOM 1539 C CA . GLU A 1 195 ? 8.271 2.690 -16.677 1.00 91.88 195 GLU A CA 1
ATOM 1540 C C . GLU A 1 195 ? 8.623 1.697 -15.565 1.00 91.88 195 GLU A C 1
ATOM 1542 O O . GLU A 1 195 ? 7.736 1.224 -14.850 1.00 91.88 195 GLU A O 1
ATOM 1547 N N . TRP A 1 196 ? 9.920 1.443 -15.354 1.00 93.06 196 TRP A N 1
ATOM 1548 C CA . TRP A 1 196 ? 10.405 0.633 -14.236 1.00 93.06 196 TRP A CA 1
ATOM 1549 C C . TRP A 1 196 ? 9.910 1.182 -12.897 1.00 93.06 196 TRP A C 1
ATOM 1551 O O . TRP A 1 196 ? 9.316 0.448 -12.110 1.00 93.06 196 TRP A O 1
ATOM 1561 N N . TYR A 1 197 ? 10.066 2.484 -12.659 1.00 93.31 197 TYR A N 1
ATOM 1562 C CA . TYR A 1 197 ? 9.674 3.104 -11.393 1.00 93.31 197 TYR A CA 1
ATOM 1563 C C . TYR A 1 197 ? 8.165 2.968 -11.112 1.00 93.31 197 TYR A C 1
ATOM 1565 O O . TYR A 1 197 ? 7.749 2.708 -9.977 1.00 93.31 197 TYR A O 1
ATOM 1573 N N . LYS A 1 198 ? 7.327 3.085 -12.152 1.00 93.44 198 LYS A N 1
ATOM 1574 C CA . LYS A 1 198 ? 5.876 2.851 -12.047 1.00 93.44 198 LYS A CA 1
ATOM 1575 C C . LYS A 1 198 ? 5.535 1.378 -11.862 1.00 93.44 198 LYS A C 1
ATOM 1577 O O . LYS A 1 198 ? 4.686 1.073 -11.028 1.00 93.44 198 LYS A O 1
ATOM 1582 N N . SER A 1 199 ? 6.211 0.488 -12.581 1.00 92.81 199 SER A N 1
ATOM 1583 C CA . SER A 1 199 ? 6.041 -0.961 -12.467 1.00 92.81 199 SER A CA 1
ATOM 1584 C C . SER A 1 199 ? 6.350 -1.450 -11.048 1.00 92.81 199 SER A C 1
ATOM 1586 O O . SER A 1 199 ? 5.541 -2.168 -10.468 1.00 92.81 199 SER A O 1
ATOM 1588 N N . GLU A 1 200 ? 7.455 -1.006 -10.441 1.00 93.38 200 GLU A N 1
ATOM 1589 C CA . GLU A 1 200 ? 7.807 -1.340 -9.049 1.00 93.38 200 GLU A CA 1
ATOM 1590 C C . GLU A 1 200 ? 6.756 -0.839 -8.048 1.00 93.38 200 GLU A C 1
ATOM 1592 O O . GLU A 1 200 ? 6.348 -1.565 -7.135 1.00 93.38 200 GLU A O 1
ATOM 1597 N N . THR A 1 201 ? 6.279 0.395 -8.246 1.00 94.69 201 THR A N 1
ATOM 1598 C CA . THR A 1 201 ? 5.248 1.001 -7.392 1.00 94.69 201 THR A CA 1
ATOM 1599 C C . THR A 1 201 ? 3.932 0.228 -7.492 1.00 94.69 201 THR A C 1
ATOM 1601 O O . THR A 1 201 ? 3.334 -0.117 -6.474 1.00 94.69 201 THR A O 1
ATOM 1604 N N . ALA A 1 202 ? 3.479 -0.070 -8.714 1.00 94.62 202 ALA A N 1
ATOM 1605 C CA . ALA A 1 202 ? 2.244 -0.805 -8.955 1.00 94.62 202 ALA A CA 1
ATOM 1606 C C . ALA A 1 202 ? 2.327 -2.232 -8.407 1.00 94.62 202 ALA A C 1
ATOM 1608 O O . ALA A 1 202 ? 1.412 -2.661 -7.712 1.00 94.62 202 ALA A O 1
ATOM 1609 N N . GLY A 1 203 ? 3.437 -2.938 -8.649 1.00 93.25 203 GLY A N 1
ATOM 1610 C CA . GLY A 1 203 ? 3.674 -4.273 -8.101 1.00 93.25 203 GLY A CA 1
ATOM 1611 C C . GLY A 1 203 ? 3.576 -4.286 -6.579 1.00 93.25 203 GLY A C 1
ATOM 1612 O O . GLY A 1 203 ? 2.814 -5.071 -6.021 1.00 93.25 203 GLY A O 1
ATOM 1613 N N . SER A 1 204 ? 4.264 -3.356 -5.915 1.00 92.94 204 SER A N 1
ATOM 1614 C CA . SER A 1 204 ? 4.223 -3.228 -4.455 1.00 92.94 204 SER A CA 1
ATOM 1615 C C . SER A 1 204 ? 2.814 -2.919 -3.942 1.00 92.94 204 SER A C 1
ATOM 1617 O O . SER A 1 204 ? 2.361 -3.541 -2.986 1.00 92.94 204 SER A O 1
ATOM 1619 N N . LEU A 1 205 ? 2.085 -2.015 -4.601 1.00 94.38 205 LEU A N 1
ATOM 1620 C CA . LEU A 1 205 ? 0.728 -1.653 -4.193 1.00 94.38 205 LEU A CA 1
ATOM 1621 C C . LEU A 1 205 ? -0.261 -2.815 -4.372 1.00 94.38 205 LEU A C 1
ATOM 1623 O O . LEU A 1 205 ? -1.064 -3.067 -3.480 1.00 94.38 205 LEU A O 1
ATOM 1627 N N . ILE A 1 206 ? -0.163 -3.582 -5.465 1.00 92.25 206 ILE A N 1
ATOM 1628 C CA . ILE A 1 206 ? -0.982 -4.791 -5.662 1.00 92.25 206 ILE A CA 1
ATOM 1629 C C . ILE A 1 206 ? -0.722 -5.802 -4.538 1.00 92.25 206 ILE A C 1
ATOM 1631 O O . ILE A 1 206 ? -1.664 -6.382 -4.002 1.00 92.25 206 ILE A O 1
ATOM 1635 N N . GLN A 1 207 ? 0.544 -5.988 -4.148 1.00 89.38 207 GLN A N 1
ATOM 1636 C CA . GLN A 1 207 ? 0.908 -6.879 -3.044 1.00 89.38 207 GLN A CA 1
ATOM 1637 C C . GLN A 1 207 ? 0.372 -6.389 -1.694 1.00 89.38 207 GLN A C 1
ATOM 1639 O O . GLN A 1 207 ? -0.000 -7.216 -0.867 1.00 89.38 207 GLN A O 1
ATOM 1644 N N . MET A 1 208 ? 0.306 -5.073 -1.467 1.00 91.44 208 MET A N 1
ATOM 1645 C CA . MET A 1 208 ? -0.297 -4.486 -0.263 1.00 91.44 208 MET A CA 1
ATOM 1646 C C . MET A 1 208 ? -1.819 -4.692 -0.230 1.00 91.44 208 MET A C 1
ATOM 1648 O O . MET A 1 208 ? -2.347 -5.120 0.791 1.00 91.44 208 MET A O 1
ATOM 1652 N N . CYS A 1 209 ? -2.520 -4.471 -1.347 1.00 90.88 209 CYS A N 1
ATOM 1653 C CA . CYS A 1 209 ? -3.969 -4.702 -1.441 1.00 90.88 209 CYS A CA 1
ATOM 1654 C C . CYS A 1 209 ? -4.350 -6.190 -1.347 1.00 90.88 209 CYS A C 1
ATOM 1656 O O . CYS A 1 209 ? -5.455 -6.529 -0.940 1.00 90.88 209 CYS A O 1
ATOM 1658 N N . GLY A 1 210 ? -3.443 -7.096 -1.714 1.00 87.38 210 GLY A N 1
ATOM 1659 C CA . GLY A 1 210 ? -3.667 -8.542 -1.658 1.00 87.38 210 GLY A CA 1
ATOM 1660 C C . GLY A 1 210 ? -3.434 -9.186 -0.289 1.00 87.38 210 GLY A C 1
ATOM 1661 O O . GLY A 1 210 ? -3.354 -10.410 -0.233 1.00 87.38 210 GLY A O 1
ATOM 1662 N N . ARG A 1 211 ? -3.248 -8.413 0.793 1.00 84.94 211 ARG A N 1
ATOM 1663 C CA . ARG A 1 211 ? -2.877 -8.952 2.119 1.00 84.94 211 ARG A CA 1
ATOM 1664 C C . ARG A 1 211 ? -4.032 -9.560 2.911 1.00 84.94 211 ARG A C 1
ATOM 1666 O O . ARG A 1 211 ? -3.759 -10.378 3.780 1.00 84.94 211 ARG A O 1
ATOM 1673 N N . VAL A 1 212 ? -5.264 -9.161 2.605 1.00 87.00 212 VAL A N 1
ATOM 1674 C CA . VAL A 1 212 ? -6.470 -9.556 3.350 1.00 87.00 212 VAL A CA 1
ATOM 1675 C C . VAL A 1 212 ? -7.165 -10.757 2.704 1.00 87.00 212 VAL A C 1
ATOM 1677 O O . VAL A 1 212 ? -7.431 -11.750 3.364 1.00 87.00 212 VAL A O 1
ATOM 1680 N N . VAL A 1 213 ? -7.416 -10.698 1.393 1.00 88.94 213 VAL A N 1
ATOM 1681 C CA . VAL A 1 213 ? -8.155 -11.742 0.661 1.00 88.94 213 VAL A CA 1
ATOM 1682 C C . VAL A 1 213 ? -7.183 -12.683 -0.047 1.00 88.94 213 VAL A C 1
ATOM 1684 O O . VAL A 1 213 ? -6.462 -12.264 -0.959 1.00 88.94 213 VAL A O 1
ATOM 1687 N N . ARG A 1 214 ? -7.165 -13.956 0.365 1.00 83.62 214 ARG A N 1
ATOM 1688 C CA . ARG A 1 214 ? -6.203 -14.981 -0.082 1.00 83.62 214 ARG A CA 1
ATOM 1689 C C . ARG A 1 214 ? -6.855 -16.215 -0.694 1.00 83.62 214 ARG A C 1
ATOM 1691 O O . ARG A 1 214 ? -6.184 -16.959 -1.409 1.00 83.62 214 ARG A O 1
ATOM 1698 N N . SER A 1 215 ? -8.137 -16.420 -0.432 1.00 86.94 215 SER A N 1
ATOM 1699 C CA . SER A 1 215 ? -8.965 -17.481 -0.992 1.00 86.94 215 SER A CA 1
ATOM 1700 C C . SER A 1 215 ? -10.208 -16.915 -1.689 1.00 86.94 215 SER A C 1
ATOM 1702 O O . SER A 1 215 ? -10.464 -15.710 -1.669 1.00 86.94 215 SER A O 1
ATOM 1704 N N . VAL A 1 216 ? -10.973 -17.786 -2.352 1.00 87.31 216 VAL A N 1
ATOM 1705 C CA . VAL A 1 216 ? -12.240 -17.410 -3.005 1.00 87.31 216 VAL A CA 1
ATOM 1706 C C . VAL A 1 216 ? -13.310 -17.097 -1.953 1.00 87.31 216 VAL A C 1
ATOM 1708 O O . VAL A 1 216 ? -14.223 -16.313 -2.209 1.00 87.31 216 VAL A O 1
ATOM 1711 N N . GLU A 1 217 ? -13.185 -17.708 -0.778 1.00 88.12 217 GLU A N 1
ATOM 1712 C CA . GLU A 1 217 ? -14.111 -17.625 0.344 1.00 88.12 217 GLU A CA 1
ATOM 1713 C C . GLU A 1 217 ? -13.805 -16.452 1.286 1.00 88.12 217 GLU A C 1
ATOM 1715 O O . GLU A 1 217 ? -14.688 -16.037 2.035 1.00 88.12 217 GLU A O 1
ATOM 1720 N N . ASP A 1 218 ? -12.586 -15.908 1.243 1.00 89.69 218 ASP A N 1
ATOM 1721 C CA . ASP A 1 218 ? -12.196 -14.772 2.078 1.00 89.69 218 ASP A CA 1
ATOM 1722 C C . ASP A 1 218 ? -12.917 -13.494 1.626 1.00 89.69 218 ASP A C 1
ATOM 1724 O O . ASP A 1 218 ? -13.138 -13.263 0.432 1.00 89.69 218 ASP A O 1
ATOM 1728 N N . THR A 1 219 ? -13.221 -12.625 2.588 1.00 91.94 219 THR A N 1
ATOM 1729 C CA . THR A 1 219 ? -13.760 -11.280 2.366 1.00 91.94 219 THR A CA 1
ATOM 1730 C C . THR A 1 219 ? -13.017 -10.279 3.231 1.00 91.94 219 THR A C 1
ATOM 1732 O O . THR A 1 219 ? -12.770 -10.555 4.400 1.00 91.94 219 THR A O 1
ATOM 1735 N N . GLY A 1 220 ? -12.729 -9.099 2.696 1.00 93.94 220 GLY A N 1
ATOM 1736 C CA . GLY A 1 220 ? -12.213 -7.996 3.490 1.00 93.94 220 GLY A CA 1
ATOM 1737 C C . GLY A 1 220 ? -11.926 -6.747 2.671 1.00 93.94 220 GLY A C 1
ATOM 1738 O O . GLY A 1 220 ? -11.960 -6.758 1.441 1.00 93.94 220 GLY A O 1
ATOM 1739 N N . ILE A 1 221 ? -11.671 -5.642 3.365 1.00 96.38 221 ILE A N 1
ATOM 1740 C CA . ILE A 1 221 ? -11.637 -4.305 2.764 1.00 96.38 221 ILE A CA 1
ATOM 1741 C C . ILE A 1 221 ? -10.228 -3.729 2.847 1.00 96.38 221 ILE A C 1
ATOM 1743 O O . ILE A 1 221 ? -9.606 -3.712 3.904 1.00 96.38 221 ILE A O 1
ATOM 1747 N N . THR A 1 222 ? -9.711 -3.212 1.737 1.00 97.06 222 THR A N 1
ATOM 1748 C CA . THR A 1 222 ? -8.487 -2.404 1.763 1.00 97.06 222 THR A CA 1
ATOM 1749 C C . THR A 1 222 ? -8.847 -0.931 1.663 1.00 97.06 222 THR A C 1
ATOM 1751 O O . THR A 1 222 ? -9.591 -0.537 0.776 1.00 97.06 222 THR A O 1
ATOM 1754 N N . TYR A 1 223 ? -8.267 -0.102 2.516 1.00 98.50 223 TYR A N 1
ATOM 1755 C CA . TYR A 1 223 ? -8.366 1.349 2.458 1.00 98.50 223 TYR A CA 1
ATOM 1756 C C . TYR A 1 223 ? -7.051 1.925 1.952 1.00 98.50 223 TYR A C 1
ATOM 1758 O O . TYR A 1 223 ? -5.988 1.561 2.450 1.00 98.50 223 TYR A O 1
ATOM 1766 N N . ILE A 1 224 ? -7.100 2.843 0.990 1.00 98.38 224 ILE A N 1
ATOM 1767 C CA . ILE A 1 224 ? -5.941 3.661 0.615 1.00 98.38 224 ILE A CA 1
ATOM 1768 C C . ILE A 1 224 ? -6.222 5.087 1.068 1.00 98.38 224 ILE A C 1
ATOM 1770 O O . ILE A 1 224 ? -6.999 5.800 0.434 1.00 98.38 224 ILE A O 1
ATOM 1774 N N . VAL A 1 225 ? -5.567 5.499 2.154 1.00 98.56 225 VAL A N 1
ATOM 1775 C CA . VAL A 1 225 ? -5.787 6.821 2.761 1.00 98.56 225 VAL A CA 1
ATOM 1776 C C . VAL A 1 225 ? -4.854 7.896 2.205 1.00 98.56 225 VAL A C 1
ATOM 1778 O O . VAL A 1 225 ? -5.020 9.070 2.519 1.00 98.56 225 VAL A O 1
ATOM 1781 N N . ASP A 1 226 ? -3.894 7.532 1.350 1.00 97.50 226 ASP A N 1
ATOM 1782 C CA . ASP A 1 226 ? -2.978 8.488 0.722 1.00 97.50 226 ASP A CA 1
ATOM 1783 C C . ASP A 1 226 ? -3.752 9.463 -0.197 1.00 97.50 226 ASP A C 1
ATOM 1785 O O . ASP A 1 226 ? -4.302 9.043 -1.227 1.00 97.50 226 ASP A O 1
ATOM 1789 N N . PRO A 1 227 ? -3.783 10.776 0.105 1.00 96.75 227 PRO A N 1
ATOM 1790 C CA . PRO A 1 227 ? -4.525 11.750 -0.696 1.00 96.75 227 PRO A CA 1
ATOM 1791 C C . PRO A 1 227 ? -3.949 11.927 -2.107 1.00 96.75 227 PRO A C 1
ATOM 1793 O O . PRO A 1 227 ? -4.623 12.449 -2.995 1.00 96.75 227 PRO A O 1
ATOM 1796 N N . THR A 1 228 ? -2.714 11.482 -2.355 1.00 95.12 228 THR A N 1
ATOM 1797 C CA . THR A 1 228 ? -2.083 11.548 -3.679 1.00 95.12 228 THR A CA 1
ATOM 1798 C C . THR A 1 228 ? -2.489 10.393 -4.600 1.00 95.12 228 THR A C 1
ATOM 1800 O O . THR A 1 228 ? -2.174 10.427 -5.797 1.00 95.12 228 THR A O 1
ATOM 1803 N N . PHE A 1 229 ? -3.218 9.395 -4.080 1.00 96.75 229 PHE A N 1
ATOM 1804 C CA . PHE A 1 229 ? -3.639 8.214 -4.834 1.00 96.75 229 PHE A CA 1
ATOM 1805 C C . PHE A 1 229 ? -4.384 8.572 -6.111 1.00 96.75 229 PHE A C 1
ATOM 1807 O O . PHE A 1 229 ? -3.969 8.134 -7.180 1.00 96.75 229 PHE A O 1
ATOM 1814 N N . ASP A 1 230 ? -5.397 9.434 -6.046 1.00 95.69 230 ASP A N 1
ATOM 1815 C CA . ASP A 1 230 ? -6.247 9.723 -7.206 1.00 95.69 230 ASP A CA 1
ATOM 1816 C C . ASP A 1 230 ? -5.457 10.347 -8.358 1.00 95.69 230 ASP A C 1
ATOM 1818 O O . ASP A 1 230 ? -5.660 10.000 -9.528 1.00 95.69 230 ASP A O 1
ATOM 1822 N N . PHE A 1 231 ? -4.505 11.228 -8.031 1.00 95.69 231 PHE A N 1
ATOM 1823 C CA . PHE A 1 231 ? -3.599 11.812 -9.011 1.00 95.69 231 PHE A CA 1
ATOM 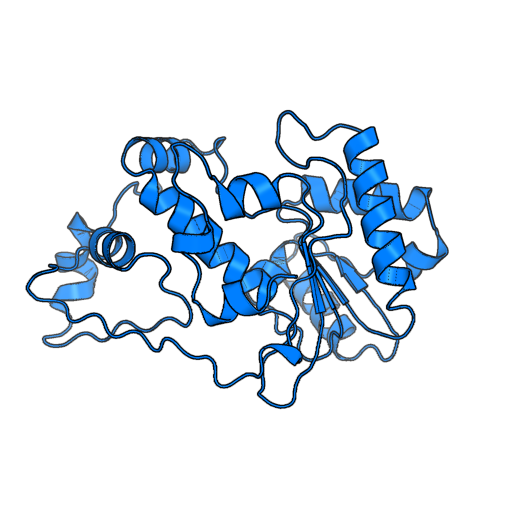1824 C C . PHE A 1 231 ? -2.727 10.734 -9.656 1.00 95.69 231 PHE A C 1
ATOM 1826 O O . PHE A 1 231 ? -2.672 10.639 -10.885 1.00 95.69 231 PHE A O 1
ATOM 1833 N N . HIS A 1 232 ? -2.052 9.909 -8.853 1.00 95.75 232 HIS A N 1
ATOM 1834 C CA . HIS A 1 232 ? -1.138 8.895 -9.372 1.00 95.75 232 HIS A CA 1
ATOM 1835 C C . HIS A 1 232 ? -1.860 7.770 -10.119 1.00 95.75 232 HIS A C 1
ATOM 1837 O O . HIS A 1 232 ? -1.360 7.303 -11.144 1.00 95.75 232 HIS A O 1
ATOM 1843 N N . TYR A 1 233 ? -3.043 7.381 -9.654 1.00 96.62 233 TYR A N 1
ATOM 1844 C CA . TYR A 1 233 ? -3.880 6.341 -10.235 1.00 96.62 233 TYR A CA 1
ATOM 1845 C C . TYR A 1 233 ? -4.470 6.756 -11.585 1.00 96.62 233 TYR A C 1
ATOM 1847 O O . TYR A 1 233 ? -4.384 5.982 -12.539 1.00 96.62 233 TYR A O 1
ATOM 1855 N N . ASN A 1 234 ? -4.999 7.982 -11.706 1.00 96.12 234 ASN A N 1
ATOM 1856 C CA . ASN A 1 234 ? -5.718 8.423 -12.909 1.00 96.12 234 ASN A CA 1
ATOM 1857 C C . ASN A 1 234 ? -4.866 9.193 -13.921 1.00 96.12 234 ASN A C 1
ATOM 1859 O O . ASN A 1 234 ? -5.106 9.077 -15.126 1.00 96.12 234 ASN A O 1
ATOM 1863 N N . LYS A 1 235 ? -3.885 9.976 -13.457 1.00 94.50 235 LYS A N 1
ATOM 1864 C CA . LYS A 1 235 ? -3.066 10.856 -14.309 1.00 94.50 235 LYS A CA 1
ATOM 1865 C C . LYS A 1 235 ? -1.600 10.441 -14.334 1.00 94.50 235 LYS A C 1
ATOM 1867 O O . LYS A 1 235 ? -1.019 10.309 -15.410 1.00 94.50 235 LYS A O 1
ATOM 1872 N N . GLY A 1 236 ? -1.027 10.209 -13.156 1.00 90.62 236 GLY A N 1
ATOM 1873 C CA . GLY A 1 236 ? 0.382 9.887 -12.987 1.00 90.62 236 GLY A CA 1
ATOM 1874 C C . GLY A 1 236 ? 1.329 11.036 -13.340 1.00 90.62 236 GLY A C 1
ATOM 1875 O O . GLY A 1 236 ? 0.924 12.133 -13.728 1.00 90.62 236 GLY A O 1
ATOM 1876 N N . ILE A 1 237 ? 2.624 10.765 -13.193 1.00 85.00 237 ILE A N 1
ATOM 1877 C CA . ILE A 1 237 ? 3.690 11.672 -13.644 1.00 85.00 237 ILE A CA 1
ATOM 1878 C C . ILE A 1 237 ? 3.856 11.455 -15.155 1.00 85.00 237 ILE A C 1
ATOM 1880 O O . ILE A 1 237 ? 3.654 10.337 -15.627 1.00 85.00 237 ILE A O 1
ATOM 1884 N N . ASN A 1 238 ? 4.111 12.522 -15.919 1.00 86.81 238 ASN A N 1
ATOM 1885 C CA . ASN A 1 238 ? 4.313 12.472 -17.376 1.00 86.81 238 ASN A CA 1
ATOM 1886 C C . ASN A 1 238 ? 3.182 11.787 -18.177 1.00 86.81 238 ASN A C 1
ATOM 1888 O O . ASN A 1 238 ? 3.406 11.253 -19.259 1.00 86.81 238 ASN A O 1
ATOM 1892 N N . GLY A 1 239 ? 1.947 11.790 -17.657 1.00 86.38 239 GLY A N 1
ATOM 1893 C CA . GLY A 1 239 ? 0.805 11.139 -18.313 1.00 86.38 239 GLY A CA 1
ATOM 1894 C C . GLY A 1 239 ? 0.836 9.606 -18.254 1.00 86.38 239 GLY A C 1
ATOM 1895 O O . GLY A 1 239 ? 0.167 8.942 -19.054 1.00 86.38 239 GLY A O 1
ATOM 1896 N N . GLN A 1 240 ? 1.602 9.040 -17.315 1.00 88.62 240 GLN A N 1
ATOM 1897 C CA . GLN A 1 240 ? 1.697 7.605 -17.056 1.00 88.62 240 GLN A CA 1
ATOM 1898 C C . GLN A 1 240 ? 0.934 7.220 -15.773 1.00 88.62 240 GLN A C 1
ATOM 1900 O O . GLN A 1 240 ? 1.529 7.154 -14.691 1.00 88.62 240 GLN A O 1
ATOM 1905 N N . PRO A 1 241 ? -0.389 6.987 -15.856 1.00 94.94 241 PRO A N 1
ATOM 1906 C CA . PRO A 1 241 ? -1.204 6.634 -14.697 1.00 94.94 241 PRO A CA 1
ATOM 1907 C C . PRO A 1 241 ? -0.906 5.222 -14.179 1.00 94.94 241 PRO A C 1
ATOM 1909 O O . PRO A 1 241 ? -0.751 4.292 -14.973 1.00 94.94 241 PRO A O 1
ATOM 1912 N N . LEU A 1 242 ? -0.899 5.043 -12.851 1.00 94.94 242 LEU A N 1
ATOM 1913 C CA . LEU A 1 242 ? -0.605 3.752 -12.211 1.00 94.94 242 LEU A CA 1
ATOM 1914 C C . LEU A 1 242 ? -1.590 2.649 -12.616 1.00 94.94 242 LEU A C 1
ATOM 1916 O O . LEU A 1 242 ? -1.169 1.504 -12.759 1.00 94.94 242 LEU A O 1
ATOM 1920 N N . ARG A 1 243 ? -2.860 2.978 -12.894 1.00 95.00 243 ARG A N 1
ATOM 1921 C CA . ARG A 1 243 ? -3.876 1.993 -13.312 1.00 95.00 243 ARG A CA 1
ATOM 1922 C C . ARG A 1 243 ? -3.503 1.197 -14.572 1.00 95.00 243 ARG A C 1
ATOM 1924 O O . ARG A 1 243 ? -4.012 0.101 -14.769 1.00 95.00 243 ARG A O 1
ATOM 1931 N N . LYS A 1 244 ? -2.609 1.726 -15.426 1.00 93.44 244 LYS A N 1
ATOM 1932 C CA . LYS A 1 244 ? -2.093 1.018 -16.619 1.00 93.44 244 LYS A CA 1
ATOM 1933 C C . LYS A 1 244 ? -1.152 -0.140 -16.276 1.00 93.44 244 LYS A C 1
ATOM 1935 O O . LYS A 1 244 ? -0.988 -1.034 -17.093 1.00 93.44 244 LYS A O 1
ATOM 1940 N N . PHE A 1 245 ? -0.548 -0.106 -15.092 1.00 93.06 245 PHE A N 1
ATOM 1941 C CA . PHE A 1 245 ? 0.368 -1.126 -14.578 1.00 93.06 245 PHE A CA 1
ATOM 1942 C C . PHE A 1 245 ? -0.333 -2.097 -13.620 1.00 93.06 245 PHE A C 1
ATOM 1944 O O . PHE A 1 245 ? 0.293 -3.002 -13.074 1.00 93.06 245 PHE A O 1
ATOM 1951 N N . MET A 1 246 ? -1.631 -1.901 -13.383 1.00 91.94 246 MET A N 1
ATOM 1952 C CA . MET A 1 246 ? -2.434 -2.742 -12.510 1.00 91.94 246 MET A CA 1
ATOM 1953 C C . MET A 1 246 ? -3.306 -3.696 -13.332 1.00 91.94 246 MET A C 1
ATOM 1955 O O . MET A 1 246 ? -3.884 -3.282 -14.340 1.00 91.94 246 MET A O 1
ATOM 1959 N N . PRO A 1 247 ? -3.443 -4.965 -12.911 1.00 89.44 247 PRO A N 1
ATOM 1960 C CA . PRO A 1 247 ? -4.387 -5.891 -13.521 1.00 89.44 247 PRO A CA 1
ATOM 1961 C C . PRO A 1 247 ? -5.828 -5.369 -13.469 1.00 89.44 247 PRO A C 1
ATOM 1963 O O . PRO A 1 247 ? -6.224 -4.716 -12.501 1.00 89.44 247 PRO A O 1
ATOM 1966 N N . ALA A 1 248 ? -6.638 -5.717 -14.475 1.00 89.12 248 ALA A N 1
ATOM 1967 C CA . ALA A 1 248 ? -8.040 -5.293 -14.572 1.00 89.12 248 ALA A CA 1
ATOM 1968 C C . ALA A 1 248 ? -8.835 -5.607 -13.296 1.00 89.12 248 ALA A C 1
ATOM 1970 O O . ALA A 1 248 ? -9.513 -4.738 -12.761 1.00 89.12 248 ALA A O 1
ATOM 1971 N N . TYR A 1 249 ? -8.635 -6.801 -12.737 1.00 87.75 249 TYR A N 1
ATOM 1972 C CA . TYR A 1 249 ? -9.320 -7.248 -11.529 1.00 87.75 249 TYR A CA 1
ATOM 1973 C C . TYR A 1 249 ? -8.975 -6.433 -10.267 1.00 87.75 249 TYR A C 1
ATOM 1975 O O . TYR A 1 249 ? -9.726 -6.500 -9.295 1.00 87.75 249 TYR A O 1
ATOM 1983 N N . ILE A 1 250 ? -7.838 -5.722 -10.229 1.00 91.25 250 ILE A N 1
ATOM 1984 C CA . ILE A 1 250 ? -7.514 -4.759 -9.160 1.00 91.25 250 ILE A CA 1
ATOM 1985 C C . ILE A 1 250 ? -8.231 -3.444 -9.437 1.00 91.25 250 ILE A C 1
ATOM 1987 O O . ILE A 1 250 ? -8.885 -2.919 -8.546 1.00 91.25 250 ILE A O 1
ATOM 1991 N N . ASN A 1 251 ? -8.163 -2.948 -10.676 1.00 92.88 251 ASN A N 1
ATOM 1992 C CA . ASN A 1 251 ? -8.816 -1.697 -11.067 1.00 92.88 251 ASN A CA 1
ATOM 1993 C C . ASN A 1 251 ? -10.340 -1.740 -10.855 1.00 92.88 251 ASN A C 1
ATOM 1995 O O . ASN A 1 251 ? -10.923 -0.746 -10.441 1.00 92.88 251 ASN A O 1
ATOM 1999 N N . GLU A 1 252 ? -10.973 -2.889 -11.106 1.00 92.19 252 GLU A N 1
ATOM 2000 C CA . GLU A 1 252 ? -12.405 -3.132 -10.864 1.00 92.19 252 GLU A CA 1
ATOM 2001 C C . GLU A 1 252 ? -12.784 -3.147 -9.378 1.00 92.19 252 GLU A C 1
ATOM 2003 O O . GLU A 1 252 ? -13.954 -2.982 -9.048 1.00 92.19 252 GLU A O 1
ATOM 2008 N N . ALA A 1 253 ? -11.817 -3.371 -8.486 1.00 93.62 253 ALA A N 1
ATOM 2009 C CA . ALA A 1 253 ? -12.043 -3.385 -7.047 1.00 93.62 253 ALA A CA 1
ATOM 2010 C C . ALA A 1 253 ? -11.904 -1.993 -6.406 1.00 93.62 253 ALA A C 1
ATOM 2012 O O . ALA A 1 253 ? -12.280 -1.836 -5.249 1.00 93.62 253 ALA A O 1
ATOM 2013 N N . VAL A 1 254 ? -11.365 -0.999 -7.123 1.00 95.56 254 VAL A N 1
ATOM 2014 C CA . VAL A 1 254 ? -11.197 0.373 -6.618 1.00 95.56 254 VAL A CA 1
ATOM 2015 C C . VAL A 1 254 ? -12.539 1.107 -6.604 1.00 95.56 254 VAL A C 1
ATOM 2017 O O . VAL A 1 254 ? -13.195 1.209 -7.642 1.00 95.56 254 VAL A O 1
ATOM 2020 N N . LEU A 1 255 ? -12.905 1.630 -5.428 1.00 92.50 255 LEU A N 1
ATOM 2021 C CA . LEU A 1 255 ? -14.137 2.367 -5.129 1.00 92.50 255 LEU A CA 1
ATOM 2022 C C . LEU A 1 255 ? -13.856 3.825 -4.737 1.00 92.50 255 LEU A C 1
ATOM 2024 O O . LEU A 1 255 ? -12.891 4.086 -3.968 1.00 92.50 255 LEU A O 1
#